Protein AF-A0AAW5A8C5-F1 (afdb_monomer_lite)

Organism: NCBI:txid219574

Structure (mmCIF, N/CA/C/O backbone):
data_AF-A0AAW5A8C5-F1
#
_entry.id   AF-A0AAW5A8C5-F1
#
loop_
_atom_site.group_PDB
_atom_site.id
_atom_site.type_symbol
_atom_site.label_atom_id
_atom_site.label_alt_id
_atom_site.label_comp_id
_atom_site.label_asym_id
_atom_site.label_entity_id
_atom_site.label_seq_id
_atom_site.pdbx_PDB_ins_code
_atom_site.Cartn_x
_atom_site.Cartn_y
_atom_site.Cartn_z
_atom_site.occupancy
_atom_site.B_iso_or_equiv
_atom_site.auth_seq_id
_atom_site.auth_comp_id
_atom_site.auth_asym_id
_atom_site.auth_atom_id
_atom_site.pdbx_PDB_model_num
ATOM 1 N N . MET A 1 1 ? 41.194 5.719 -54.902 1.00 44.97 1 MET A N 1
ATOM 2 C CA . MET A 1 1 ? 40.884 6.623 -56.027 1.00 44.97 1 MET A CA 1
ATOM 3 C C . MET A 1 1 ? 41.810 6.276 -57.174 1.00 44.97 1 MET A C 1
ATOM 5 O O . MET A 1 1 ? 42.979 6.633 -57.119 1.00 44.97 1 MET A O 1
ATOM 9 N N . SER A 1 2 ? 41.327 5.513 -58.151 1.00 50.75 2 SER A N 1
ATOM 10 C CA . SER A 1 2 ? 42.072 5.300 -59.393 1.00 50.75 2 SER A CA 1
ATOM 11 C C . SER A 1 2 ? 41.939 6.571 -60.223 1.00 50.75 2 SER A C 1
ATOM 13 O O . SER A 1 2 ? 40.836 6.932 -60.629 1.00 50.75 2 SER A O 1
ATOM 15 N N . ASP A 1 3 ? 43.037 7.302 -60.372 1.00 59.56 3 ASP A N 1
ATOM 16 C CA . ASP A 1 3 ? 43.083 8.546 -61.131 1.00 59.56 3 ASP A CA 1
ATOM 17 C C . ASP A 1 3 ? 42.990 8.236 -62.635 1.00 59.56 3 ASP A C 1
ATOM 19 O O . ASP A 1 3 ? 43.966 7.854 -63.279 1.00 59.56 3 ASP A O 1
ATOM 23 N N . ASN A 1 4 ? 41.786 8.362 -63.200 1.00 72.00 4 ASN A N 1
ATOM 24 C CA . ASN A 1 4 ? 41.525 8.091 -64.618 1.00 72.00 4 ASN A CA 1
ATOM 25 C C . ASN A 1 4 ? 42.026 9.212 -65.547 1.00 72.00 4 ASN A C 1
ATOM 27 O O . ASN A 1 4 ? 41.836 9.127 -66.763 1.00 72.00 4 ASN A O 1
ATOM 31 N N . THR A 1 5 ? 42.679 10.248 -65.010 1.00 79.44 5 THR A N 1
ATOM 32 C CA . THR A 1 5 ? 43.206 11.377 -65.791 1.00 79.44 5 THR A CA 1
ATOM 33 C C . THR A 1 5 ? 44.211 10.909 -66.842 1.00 79.44 5 THR A C 1
ATOM 35 O O . THR A 1 5 ? 44.196 11.378 -67.982 1.00 79.44 5 THR A O 1
ATOM 38 N N . GLU A 1 6 ? 45.043 9.923 -66.502 1.00 73.00 6 GLU A N 1
ATOM 39 C CA . GLU A 1 6 ? 46.031 9.374 -67.428 1.00 73.00 6 GLU A CA 1
ATOM 40 C C . GLU A 1 6 ? 45.384 8.544 -68.548 1.00 73.00 6 GLU A C 1
ATOM 42 O O . GLU A 1 6 ? 45.742 8.696 -69.718 1.00 73.00 6 GLU A O 1
ATOM 47 N N . LEU A 1 7 ? 44.360 7.746 -68.225 1.00 70.75 7 LEU A N 1
ATOM 48 C CA . LEU A 1 7 ? 43.591 6.967 -69.204 1.00 70.75 7 LEU A CA 1
ATOM 49 C C . LEU A 1 7 ? 42.811 7.867 -70.169 1.00 70.75 7 LEU A C 1
ATOM 51 O O . LEU A 1 7 ? 42.763 7.594 -71.370 1.00 70.75 7 LEU A O 1
ATOM 55 N N . LYS A 1 8 ? 42.249 8.969 -69.665 1.00 78.00 8 LYS A N 1
ATOM 56 C CA . LYS A 1 8 ? 41.554 9.973 -70.474 1.00 78.00 8 LYS A CA 1
ATOM 57 C C . LYS A 1 8 ? 42.504 10.666 -71.450 1.00 78.00 8 LYS A C 1
ATOM 59 O O . LYS A 1 8 ? 42.219 10.712 -72.644 1.00 78.00 8 LYS A O 1
ATOM 64 N N . ARG A 1 9 ? 43.679 11.091 -70.971 1.00 78.81 9 ARG A N 1
ATOM 65 C CA . ARG A 1 9 ? 44.733 11.687 -71.808 1.00 78.81 9 ARG A CA 1
ATOM 66 C C . ARG A 1 9 ? 45.205 10.731 -72.907 1.00 78.81 9 ARG A C 1
ATOM 68 O O . ARG A 1 9 ? 45.440 11.148 -74.038 1.00 78.81 9 ARG A O 1
ATOM 75 N N . LEU A 1 10 ? 45.361 9.445 -72.589 1.00 71.94 10 LEU A N 1
ATOM 76 C CA . LEU A 1 10 ? 45.753 8.427 -73.567 1.00 71.94 10 LEU A CA 1
ATOM 77 C C . LEU A 1 10 ? 44.656 8.202 -74.617 1.00 71.94 10 LEU A C 1
ATOM 79 O O . LEU A 1 10 ? 44.961 8.191 -75.808 1.00 71.94 10 LEU A O 1
ATOM 83 N N . ALA A 1 11 ? 43.388 8.100 -74.209 1.00 69.19 11 ALA A N 1
ATOM 84 C CA . ALA A 1 11 ? 42.261 7.974 -75.135 1.00 69.19 11 ALA A CA 1
ATOM 85 C C . ALA A 1 11 ? 42.138 9.185 -76.084 1.00 69.19 11 ALA A C 1
ATOM 87 O O . ALA A 1 11 ? 41.903 9.012 -77.281 1.00 69.19 11 ALA A O 1
ATOM 88 N N . GLU A 1 12 ? 42.362 10.398 -75.572 1.00 71.94 12 GLU A N 1
ATOM 89 C CA . GLU A 1 12 ? 42.389 11.640 -76.358 1.00 71.94 12 GLU A CA 1
ATOM 90 C C . GLU A 1 12 ? 43.570 11.685 -77.343 1.00 71.94 12 GLU A C 1
ATOM 92 O O . GLU A 1 12 ? 43.406 12.089 -78.492 1.00 71.94 12 GLU A O 1
ATOM 97 N N . ASN A 1 13 ? 44.749 11.193 -76.956 1.00 70.81 13 ASN A N 1
ATOM 98 C CA . ASN A 1 13 ? 45.898 11.094 -77.861 1.00 70.81 13 ASN A CA 1
ATOM 99 C C . ASN A 1 13 ? 45.703 10.036 -78.962 1.00 70.81 13 ASN A C 1
ATOM 101 O O . ASN A 1 13 ? 46.136 10.241 -80.097 1.00 70.81 13 ASN A O 1
ATOM 105 N N . HIS A 1 14 ? 45.017 8.929 -78.669 1.00 65.62 14 HIS A N 1
ATOM 106 C CA . HIS A 1 14 ? 44.701 7.900 -79.665 1.00 65.62 14 HIS A CA 1
ATOM 107 C C . HIS A 1 14 ? 43.702 8.373 -80.739 1.00 65.62 14 HIS A C 1
ATOM 109 O O . HIS A 1 14 ? 43.714 7.836 -81.843 1.00 65.62 14 HIS A O 1
ATOM 115 N N . LEU A 1 15 ? 42.891 9.408 -80.476 1.00 62.62 15 LEU A N 1
ATOM 116 C CA . LEU A 1 15 ? 42.084 10.086 -81.507 1.00 62.62 15 LEU A CA 1
ATOM 117 C C . LEU A 1 15 ? 42.939 10.827 -82.548 1.00 62.62 15 LEU A C 1
ATOM 119 O O . LEU A 1 15 ? 42.494 11.006 -83.680 1.00 62.62 15 LEU A O 1
ATOM 123 N N . SER A 1 16 ? 44.145 11.261 -82.169 1.00 63.03 16 SER A N 1
ATOM 124 C CA . SER A 1 16 ? 45.043 12.076 -82.999 1.00 63.03 16 SER A CA 1
ATOM 125 C C . SER A 1 16 ? 45.916 11.237 -83.946 1.00 63.03 16 SER A C 1
ATOM 127 O O . SER A 1 16 ? 46.230 11.662 -85.056 1.00 63.03 16 SER A O 1
ATOM 129 N N . PHE A 1 17 ? 46.270 10.009 -83.552 1.00 57.91 17 PHE A N 1
ATOM 130 C CA . PHE A 1 17 ? 47.130 9.115 -84.333 1.00 57.91 17 PHE A CA 1
ATOM 131 C C . PHE A 1 17 ? 46.327 7.950 -84.929 1.00 57.91 17 PHE A C 1
ATOM 133 O O . PHE A 1 17 ? 46.139 6.914 -84.297 1.00 57.91 17 PHE A O 1
ATOM 140 N N . GLY A 1 18 ? 45.861 8.116 -86.171 1.00 56.62 18 GLY A N 1
ATOM 141 C CA . GLY A 1 18 ? 45.090 7.119 -86.926 1.00 56.62 18 GLY A CA 1
ATOM 142 C C . GLY A 1 18 ? 45.880 5.863 -87.322 1.00 56.62 18 GLY A C 1
ATOM 143 O O . GLY A 1 18 ? 46.146 5.655 -88.503 1.00 56.62 18 GLY A O 1
ATOM 144 N N . GLN A 1 19 ? 46.237 5.008 -86.361 1.00 53.56 19 GLN A N 1
ATOM 145 C CA . GLN A 1 19 ? 46.834 3.694 -86.622 1.00 53.56 19 GLN A CA 1
ATOM 146 C C . GLN A 1 19 ? 45.834 2.548 -86.431 1.00 53.56 19 GLN A C 1
ATOM 148 O O . GLN A 1 19 ? 45.158 2.425 -85.412 1.00 53.56 19 GLN A O 1
ATOM 153 N N . ALA A 1 20 ? 45.774 1.695 -87.455 1.00 49.09 20 ALA A N 1
ATOM 154 C CA . ALA A 1 20 ? 44.922 0.525 -87.567 1.00 49.09 20 ALA A CA 1
ATOM 155 C C . ALA A 1 20 ? 45.360 -0.609 -86.622 1.00 49.09 20 ALA A C 1
ATOM 157 O O . ALA A 1 20 ? 46.238 -1.402 -86.940 1.00 49.09 20 ALA A O 1
ATOM 158 N N . TYR A 1 21 ? 44.676 -0.717 -85.491 1.00 53.69 21 TYR A N 1
ATOM 159 C CA . TYR A 1 21 ? 44.374 -1.987 -84.833 1.00 53.69 21 TYR A CA 1
ATOM 160 C C . TYR A 1 21 ? 42.848 -2.038 -84.654 1.00 53.69 21 TYR A C 1
ATOM 162 O O . TYR A 1 21 ? 42.196 -0.994 -84.701 1.00 53.69 21 TYR A O 1
ATOM 170 N N . THR A 1 22 ? 42.250 -3.219 -84.467 1.00 58.81 22 THR A N 1
ATOM 171 C CA . THR A 1 22 ? 40.825 -3.401 -84.104 1.00 58.81 22 THR A CA 1
ATOM 172 C C . THR A 1 22 ? 40.562 -2.889 -82.683 1.00 58.81 22 THR A C 1
ATOM 174 O O . THR A 1 22 ? 40.204 -3.634 -81.775 1.00 58.81 22 THR A O 1
ATOM 177 N N . VAL A 1 23 ? 40.835 -1.608 -82.475 1.00 61.00 23 VAL A N 1
ATOM 178 C CA . VAL A 1 23 ? 40.765 -0.880 -81.219 1.00 61.00 23 VAL A CA 1
ATOM 179 C C . VAL A 1 23 ? 39.391 -0.242 -81.179 1.00 61.00 23 VAL A C 1
ATOM 181 O O . VAL A 1 23 ? 38.922 0.313 -82.177 1.00 61.00 23 VAL A O 1
ATOM 184 N N . ALA A 1 24 ? 38.713 -0.382 -80.040 1.00 68.94 24 ALA A N 1
ATOM 185 C CA . ALA A 1 24 ? 37.417 0.235 -79.809 1.00 68.94 24 ALA A CA 1
ATOM 186 C C . ALA A 1 24 ? 37.451 1.700 -80.270 1.00 68.94 24 ALA A C 1
ATOM 188 O O . ALA A 1 24 ? 38.390 2.430 -79.946 1.00 68.94 24 ALA A O 1
ATOM 189 N N . LYS A 1 25 ? 36.440 2.117 -81.050 1.00 81.50 25 LYS A N 1
ATOM 190 C CA . LYS A 1 25 ? 36.329 3.504 -81.524 1.00 81.50 25 LYS A CA 1
ATOM 191 C C . LYS A 1 25 ? 36.530 4.432 -80.322 1.00 81.50 25 LYS A C 1
ATOM 193 O O . LYS A 1 25 ? 35.884 4.194 -79.301 1.00 81.50 25 LYS A O 1
ATOM 198 N N . PRO A 1 26 ? 37.355 5.484 -80.408 1.00 80.69 26 PRO A N 1
ATOM 199 C CA . PRO A 1 26 ? 37.655 6.296 -79.232 1.00 80.69 26 PRO A CA 1
ATOM 200 C C . PRO A 1 26 ? 36.423 6.913 -78.554 1.00 80.69 26 PRO A C 1
ATOM 202 O O . PRO A 1 26 ? 36.418 7.111 -77.345 1.00 80.69 26 PRO A O 1
ATOM 205 N N . SER A 1 27 ? 35.332 7.124 -79.298 1.00 83.12 27 SER A N 1
ATOM 206 C CA . SER A 1 27 ? 34.031 7.517 -78.744 1.00 83.12 27 SER A CA 1
ATOM 207 C C . SER A 1 27 ? 33.466 6.511 -77.729 1.00 83.12 27 SER A C 1
ATOM 209 O O . SER A 1 27 ? 32.843 6.912 -76.753 1.00 83.12 27 SER A O 1
ATOM 211 N N . VAL A 1 28 ? 33.688 5.209 -77.940 1.00 86.31 28 VAL A N 1
ATOM 212 C CA . VAL A 1 28 ? 33.281 4.131 -77.023 1.00 86.31 28 VAL A CA 1
ATOM 213 C C . VAL A 1 28 ? 34.153 4.143 -75.770 1.00 86.31 28 VAL A C 1
ATOM 215 O O . VAL A 1 28 ? 33.632 4.019 -74.668 1.00 86.31 28 VAL A O 1
ATOM 218 N N . LEU A 1 29 ? 35.465 4.353 -75.919 1.00 84.25 29 LEU A N 1
ATOM 219 C CA . LEU A 1 29 ? 36.381 4.456 -74.779 1.00 84.25 29 LEU A CA 1
ATOM 220 C C . LEU A 1 29 ? 36.043 5.661 -73.892 1.00 84.25 29 LEU A C 1
ATOM 222 O O . LEU A 1 29 ? 35.972 5.519 -72.676 1.00 84.25 29 LEU A O 1
ATOM 226 N N . LEU A 1 30 ? 35.762 6.823 -74.489 1.00 86.31 30 LEU A N 1
ATOM 227 C CA . LEU A 1 30 ? 35.344 8.016 -73.747 1.00 86.31 30 LEU A CA 1
ATOM 228 C C . LEU A 1 30 ? 33.999 7.819 -73.030 1.00 86.31 30 LEU A C 1
ATOM 230 O O . LEU A 1 30 ? 33.854 8.262 -71.892 1.00 86.31 30 LEU A O 1
ATOM 234 N N . ALA A 1 31 ? 33.041 7.128 -73.656 1.00 89.69 31 ALA A N 1
ATOM 235 C CA . ALA A 1 31 ? 31.764 6.797 -73.024 1.00 89.69 31 ALA A CA 1
ATOM 236 C C . ALA A 1 31 ? 31.947 5.871 -71.809 1.00 89.69 31 ALA A C 1
ATOM 238 O O . ALA A 1 31 ? 31.383 6.140 -70.753 1.00 89.69 31 ALA A O 1
ATOM 239 N N . LEU A 1 32 ? 32.793 4.841 -71.927 1.00 90.62 32 LEU A N 1
ATOM 240 C CA . LEU A 1 32 ? 33.110 3.933 -70.820 1.00 90.62 32 LEU A CA 1
ATOM 241 C C . LEU A 1 32 ? 33.869 4.634 -69.685 1.00 90.62 32 LEU A C 1
ATOM 243 O O . LEU A 1 32 ? 33.629 4.346 -68.517 1.00 90.62 32 LEU A O 1
ATOM 247 N N . ILE A 1 33 ? 34.768 5.572 -70.001 1.00 90.25 33 ILE A N 1
ATOM 248 C CA . ILE A 1 33 ? 35.440 6.394 -68.982 1.00 90.25 33 ILE A CA 1
ATOM 249 C C . ILE A 1 33 ? 34.409 7.246 -68.231 1.00 90.25 33 ILE A C 1
ATOM 251 O O . ILE A 1 33 ? 34.416 7.256 -67.002 1.00 90.25 33 ILE A O 1
ATOM 255 N N . ALA A 1 34 ? 33.495 7.907 -68.946 1.00 92.38 34 ALA A N 1
ATOM 256 C CA . ALA A 1 34 ? 32.439 8.710 -68.331 1.00 92.38 34 ALA A CA 1
ATOM 257 C C . ALA A 1 34 ? 31.483 7.862 -67.471 1.00 92.38 34 ALA A C 1
ATOM 259 O O . ALA A 1 34 ? 31.090 8.280 -66.382 1.00 92.38 34 ALA A O 1
ATOM 260 N N . GLU A 1 35 ? 31.141 6.656 -67.926 1.00 95.50 35 GLU A N 1
ATOM 261 C CA . GLU A 1 35 ? 30.336 5.704 -67.159 1.00 95.50 35 GLU A CA 1
ATOM 262 C C . GLU A 1 35 ? 31.066 5.240 -65.892 1.00 95.50 35 GLU A C 1
ATOM 264 O O . GLU A 1 35 ? 30.486 5.278 -64.810 1.00 95.50 35 GLU A O 1
ATOM 269 N N . ASN A 1 36 ? 32.355 4.903 -65.981 1.00 93.44 36 ASN A N 1
ATOM 270 C CA . ASN A 1 36 ? 33.169 4.545 -64.816 1.00 93.44 36 ASN A CA 1
ATOM 271 C C . ASN A 1 36 ? 33.280 5.695 -63.804 1.00 93.44 36 ASN A C 1
ATOM 273 O O . ASN A 1 36 ? 33.201 5.461 -62.598 1.00 93.44 36 ASN A O 1
ATOM 277 N N . GLU A 1 37 ? 33.430 6.940 -64.267 1.00 94.81 37 GLU A N 1
ATOM 278 C CA . GLU A 1 37 ? 33.402 8.121 -63.394 1.00 94.81 37 GLU A CA 1
ATOM 279 C C . GLU A 1 37 ? 32.045 8.275 -62.692 1.00 94.81 37 GLU A C 1
ATOM 281 O O . GLU A 1 37 ? 31.991 8.633 -61.512 1.00 94.81 37 GLU A O 1
ATOM 286 N N . GLN A 1 38 ? 30.943 7.996 -63.391 1.00 95.19 38 GLN A N 1
ATOM 287 C CA . GLN A 1 38 ? 29.606 8.053 -62.810 1.00 95.19 38 GLN A CA 1
ATOM 288 C C . GLN A 1 38 ? 29.377 6.927 -61.794 1.00 95.19 38 GLN A C 1
ATOM 290 O O . GLN A 1 38 ? 28.881 7.192 -60.700 1.00 95.19 38 GLN A O 1
ATOM 295 N N . LEU A 1 39 ? 29.793 5.698 -62.111 1.00 95.00 39 LEU A N 1
ATOM 296 C CA . LEU A 1 39 ? 29.724 4.553 -61.202 1.00 95.00 39 LEU A CA 1
ATOM 297 C C . LEU A 1 39 ? 30.544 4.794 -59.930 1.00 95.00 39 LEU A C 1
ATOM 299 O O . LEU A 1 39 ? 30.062 4.500 -58.837 1.00 95.00 39 LEU A O 1
ATOM 303 N N . ALA A 1 40 ? 31.733 5.394 -60.047 1.00 94.94 40 ALA A N 1
ATOM 304 C CA . ALA A 1 40 ? 32.547 5.771 -58.893 1.00 94.94 40 ALA A CA 1
ATOM 305 C C . ALA A 1 40 ? 31.818 6.776 -57.982 1.00 94.94 40 ALA A C 1
ATOM 307 O O . ALA A 1 40 ? 31.748 6.577 -56.772 1.00 94.94 40 ALA A O 1
ATOM 308 N N . LYS A 1 41 ? 31.183 7.807 -58.557 1.00 94.81 41 LYS A N 1
ATOM 309 C CA . LYS A 1 41 ? 30.377 8.773 -57.785 1.00 94.81 41 LYS A CA 1
ATOM 310 C C . LYS A 1 41 ? 29.181 8.115 -57.095 1.00 94.81 41 LYS A C 1
ATOM 312 O O . LYS A 1 41 ? 28.843 8.486 -55.969 1.00 94.81 41 LYS A O 1
ATOM 317 N N . THR A 1 42 ? 28.524 7.164 -57.758 1.00 95.44 42 THR A N 1
ATOM 318 C CA . THR A 1 42 ? 27.410 6.409 -57.172 1.00 95.44 42 THR A CA 1
ATOM 319 C C . THR A 1 42 ? 27.884 5.518 -56.024 1.00 95.44 42 THR A C 1
ATOM 321 O O . THR A 1 42 ? 27.225 5.498 -54.985 1.00 95.44 42 THR A O 1
ATOM 324 N N . ALA A 1 43 ? 29.032 4.850 -56.160 1.00 95.50 43 ALA A N 1
ATOM 325 C CA . ALA A 1 43 ? 29.637 4.066 -55.083 1.00 95.50 43 ALA A CA 1
ATOM 326 C C . ALA A 1 43 ? 29.969 4.945 -53.861 1.00 95.50 43 ALA A C 1
ATOM 328 O O . ALA A 1 43 ? 29.521 4.643 -52.757 1.00 95.50 43 ALA A O 1
ATOM 329 N N . ASP A 1 44 ? 30.603 6.104 -54.069 1.00 95.62 44 ASP A N 1
ATOM 330 C CA . ASP A 1 44 ? 30.895 7.072 -52.998 1.00 95.62 44 ASP A CA 1
ATOM 331 C C . ASP A 1 44 ? 29.623 7.606 -52.310 1.00 95.62 44 ASP A C 1
ATOM 333 O O . ASP A 1 44 ? 29.628 7.990 -51.134 1.00 95.62 44 ASP A O 1
ATOM 337 N N . CYS A 1 45 ? 28.517 7.717 -53.049 1.00 95.56 45 CYS A N 1
ATOM 338 C CA . CYS A 1 45 ? 27.220 8.093 -52.489 1.00 95.56 45 CYS A CA 1
ATOM 339 C C . CYS A 1 45 ? 26.644 6.967 -51.622 1.00 95.56 45 CYS A C 1
ATOM 341 O O . CYS A 1 45 ? 26.143 7.235 -50.528 1.00 95.56 45 CYS A O 1
ATOM 343 N N . TRP A 1 46 ? 26.756 5.722 -52.082 1.00 96.81 46 TRP A N 1
ATOM 344 C CA . TRP A 1 46 ? 26.278 4.548 -51.362 1.00 96.81 46 TRP A CA 1
ATOM 345 C C . TRP A 1 46 ? 27.063 4.300 -50.070 1.00 96.81 46 TRP A C 1
ATOM 347 O O . TRP A 1 46 ? 26.459 4.061 -49.024 1.00 96.81 46 TRP A O 1
ATOM 357 N N . ASP A 1 47 ? 28.386 4.470 -50.095 1.00 96.56 47 ASP A N 1
ATOM 358 C CA . ASP A 1 47 ? 29.232 4.355 -48.903 1.00 96.56 47 ASP A CA 1
ATOM 359 C C . ASP A 1 47 ? 28.862 5.398 -47.844 1.00 96.56 47 ASP A C 1
ATOM 361 O O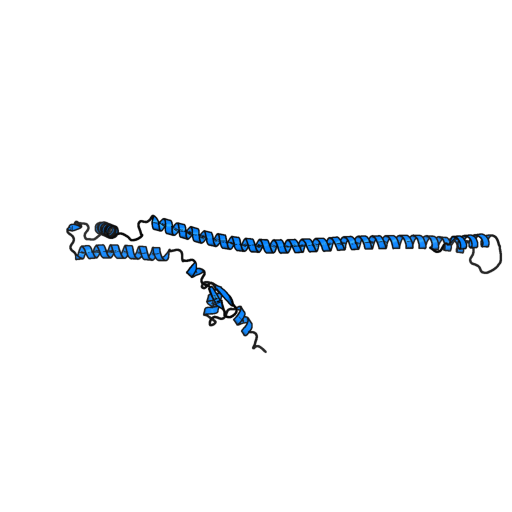 . ASP A 1 47 ? 28.693 5.072 -46.665 1.00 96.56 47 ASP A O 1
ATOM 365 N N . ARG A 1 48 ? 28.642 6.652 -48.261 1.00 96.75 48 ARG A N 1
ATOM 366 C CA . ARG A 1 48 ? 28.165 7.713 -47.360 1.00 96.75 48 ARG A CA 1
ATOM 367 C C . ARG A 1 48 ? 26.802 7.384 -46.760 1.00 96.75 48 ARG A C 1
ATOM 369 O O . ARG A 1 48 ? 26.614 7.561 -45.556 1.00 96.75 48 ARG A O 1
ATOM 376 N N . LEU A 1 49 ? 25.874 6.883 -47.572 1.00 97.06 49 LEU A N 1
ATOM 377 C CA . LEU A 1 49 ? 24.547 6.492 -47.106 1.00 97.06 49 LEU A CA 1
ATOM 378 C C . LEU A 1 49 ? 24.620 5.334 -46.101 1.00 97.06 49 LEU A C 1
ATOM 380 O O . LEU A 1 49 ? 23.935 5.363 -45.082 1.00 97.06 49 LEU A O 1
ATOM 384 N N . ASN A 1 50 ? 25.484 4.346 -46.332 1.00 97.06 50 ASN A N 1
ATOM 385 C CA . ASN A 1 50 ? 25.690 3.236 -45.401 1.00 97.06 50 ASN A CA 1
ATOM 386 C C . ASN A 1 50 ? 26.243 3.699 -44.054 1.00 97.06 50 ASN A C 1
ATOM 388 O O . ASN A 1 50 ? 25.767 3.250 -43.010 1.00 97.06 50 ASN A O 1
ATOM 392 N N . VAL A 1 51 ? 27.211 4.619 -44.062 1.00 97.19 51 VAL A N 1
ATOM 393 C CA . VAL A 1 51 ? 27.741 5.215 -42.829 1.00 97.19 51 VAL A CA 1
ATOM 394 C C . VAL A 1 51 ? 26.637 5.954 -42.070 1.00 97.19 51 VAL A C 1
ATOM 396 O O . VAL A 1 51 ? 26.496 5.760 -40.863 1.00 97.19 51 VAL A O 1
ATOM 399 N N . GLN A 1 52 ? 25.812 6.742 -42.765 1.00 97.06 52 GLN A N 1
ATOM 400 C CA . GLN A 1 52 ? 24.685 7.453 -42.151 1.00 97.06 52 GLN A CA 1
ATOM 401 C C . GLN A 1 52 ? 23.629 6.496 -41.583 1.00 97.06 52 GLN A C 1
ATOM 403 O O . GLN A 1 52 ? 23.212 6.656 -40.438 1.00 97.06 52 GLN A O 1
ATOM 408 N N . ASN A 1 53 ? 23.238 5.464 -42.334 1.00 97.56 53 ASN A N 1
ATOM 409 C CA . ASN A 1 53 ? 22.275 4.458 -41.881 1.00 97.56 53 ASN A CA 1
ATOM 410 C C . ASN A 1 53 ? 22.774 3.697 -40.651 1.00 97.56 53 ASN A C 1
ATOM 412 O O . ASN A 1 53 ? 21.997 3.414 -39.735 1.00 97.56 53 ASN A O 1
ATOM 416 N N . LYS A 1 54 ? 24.073 3.386 -40.609 1.00 97.62 54 LYS A N 1
ATOM 417 C CA . LYS A 1 54 ? 24.694 2.754 -39.446 1.00 97.62 54 LYS A CA 1
ATOM 418 C C . LYS A 1 54 ? 24.667 3.684 -38.234 1.00 97.62 54 LYS A C 1
ATOM 420 O O . LYS A 1 54 ? 24.201 3.265 -37.182 1.00 97.62 54 LYS A O 1
ATOM 425 N N . ALA A 1 55 ? 25.069 4.944 -38.399 1.00 97.50 55 ALA A N 1
ATOM 426 C CA . ALA A 1 55 ? 25.043 5.932 -37.320 1.00 97.50 55 ALA A CA 1
ATOM 427 C C . ALA A 1 55 ? 23.627 6.138 -36.750 1.00 97.50 55 ALA A C 1
ATOM 429 O O . ALA A 1 55 ? 23.447 6.163 -35.534 1.00 97.50 55 ALA A O 1
ATOM 430 N N . LEU A 1 56 ? 22.610 6.211 -37.615 1.00 97.75 56 LEU A N 1
ATOM 431 C CA . LEU A 1 56 ? 21.206 6.293 -37.199 1.00 97.75 56 LEU A CA 1
ATOM 432 C C . LEU A 1 56 ? 20.757 5.040 -36.437 1.00 97.75 56 LEU A C 1
ATOM 434 O O . LEU A 1 56 ? 20.117 5.142 -35.392 1.00 97.75 56 LEU A O 1
ATOM 438 N N . SER A 1 57 ? 21.119 3.856 -36.933 1.00 97.75 57 SER A N 1
ATOM 439 C CA . SER A 1 57 ? 20.784 2.585 -36.280 1.00 97.75 57 SER A CA 1
ATOM 440 C C . SER A 1 57 ? 21.422 2.461 -34.895 1.00 97.75 57 SER A C 1
ATOM 442 O O . SER A 1 57 ? 20.780 1.974 -33.963 1.00 97.75 57 SER A O 1
ATOM 444 N N . ASP A 1 58 ? 22.667 2.917 -34.752 1.00 97.94 58 ASP A N 1
ATOM 445 C CA . ASP A 1 58 ? 23.387 2.923 -33.480 1.00 97.94 58 ASP A CA 1
ATOM 446 C C . ASP A 1 58 ? 22.760 3.929 -32.497 1.00 97.94 58 ASP A C 1
ATOM 448 O O . ASP A 1 58 ? 22.568 3.590 -31.328 1.00 97.94 58 ASP A O 1
ATOM 452 N N . SER A 1 59 ? 22.334 5.108 -32.975 1.00 98.12 59 SER A N 1
ATOM 453 C CA . SER A 1 59 ? 21.602 6.104 -32.173 1.00 98.12 59 SER A CA 1
ATOM 454 C C . SER A 1 59 ? 20.292 5.541 -31.619 1.00 98.12 59 SER A C 1
ATOM 456 O O . SER A 1 59 ? 20.064 5.569 -30.411 1.00 98.12 59 SER A O 1
ATOM 458 N N . PHE A 1 60 ? 19.455 4.942 -32.473 1.00 98.19 60 PHE A N 1
ATOM 459 C CA . PHE A 1 60 ? 18.194 4.340 -32.027 1.00 98.19 60 PHE A CA 1
ATOM 460 C C . PHE A 1 60 ? 18.405 3.170 -31.069 1.00 98.19 60 PHE A C 1
ATOM 462 O O . PHE A 1 60 ? 17.601 2.945 -30.162 1.00 98.19 60 PHE A O 1
ATOM 469 N N . ARG A 1 61 ? 19.485 2.403 -31.253 1.00 98.19 61 ARG A N 1
ATOM 470 C CA . ARG A 1 61 ? 19.835 1.323 -30.331 1.00 98.19 61 ARG A CA 1
ATOM 471 C C . ARG A 1 61 ? 20.191 1.878 -28.953 1.00 98.19 61 ARG A C 1
ATOM 473 O O . ARG A 1 61 ? 19.685 1.352 -27.965 1.00 98.19 61 ARG A O 1
ATOM 480 N N . ALA A 1 62 ? 20.997 2.938 -28.901 1.00 98.06 62 ALA A N 1
ATOM 481 C CA . ALA A 1 62 ? 21.364 3.604 -27.657 1.00 98.06 62 ALA A CA 1
ATOM 482 C C . ALA A 1 62 ? 20.133 4.173 -26.930 1.00 98.06 62 ALA A C 1
ATOM 484 O O . ALA A 1 62 ? 19.949 3.898 -25.746 1.00 98.06 62 ALA A O 1
ATOM 485 N N . GLU A 1 63 ? 19.244 4.869 -27.644 1.00 98.44 63 GLU A N 1
ATOM 486 C CA . GLU A 1 63 ? 17.995 5.400 -27.076 1.00 98.44 63 GLU A CA 1
ATOM 487 C C . GLU A 1 63 ? 17.088 4.291 -26.534 1.00 98.44 63 GLU A C 1
ATOM 489 O O . GLU A 1 63 ? 16.577 4.376 -25.417 1.00 98.44 63 GLU A O 1
ATOM 494 N N . ARG A 1 64 ? 16.912 3.203 -27.291 1.00 98.44 64 ARG A N 1
ATOM 495 C CA . ARG A 1 64 ? 16.127 2.048 -26.840 1.00 98.44 64 ARG A CA 1
ATOM 496 C C . ARG A 1 64 ? 16.706 1.446 -25.561 1.00 98.44 64 ARG A C 1
ATOM 498 O O . ARG A 1 64 ? 15.948 1.061 -24.672 1.00 98.44 64 ARG A O 1
ATOM 505 N N . ASP A 1 65 ? 18.024 1.307 -25.489 1.00 98.44 65 ASP A N 1
ATOM 506 C CA . ASP A 1 65 ? 18.687 0.702 -24.337 1.00 98.44 65 ASP A CA 1
ATOM 507 C C . ASP A 1 65 ? 18.605 1.620 -23.106 1.00 98.44 65 ASP A C 1
ATOM 509 O O . ASP A 1 65 ? 18.323 1.131 -22.010 1.00 98.44 65 ASP A O 1
ATOM 513 N N . GLN A 1 66 ? 18.702 2.941 -23.294 1.00 98.44 66 GLN A N 1
ATOM 514 C CA . GLN A 1 66 ? 18.424 3.929 -22.250 1.00 98.44 66 GLN A CA 1
ATOM 515 C C . GLN A 1 66 ? 16.979 3.827 -21.742 1.00 98.44 66 GLN A C 1
ATOM 517 O O . GLN A 1 66 ? 16.759 3.664 -20.543 1.00 98.44 66 GLN A O 1
ATOM 522 N N . LEU A 1 67 ? 15.988 3.842 -22.638 1.00 98.44 67 LEU A N 1
ATOM 523 C CA . LEU A 1 67 ? 14.575 3.743 -22.258 1.00 98.44 67 LEU A CA 1
ATOM 524 C C . LEU A 1 67 ? 14.266 2.431 -21.531 1.00 98.44 67 LEU A C 1
ATOM 526 O O . LEU A 1 67 ? 13.479 2.403 -20.588 1.00 98.44 67 LEU A O 1
ATOM 530 N N . ARG A 1 68 ? 14.900 1.323 -21.931 1.00 98.31 68 ARG A N 1
ATOM 531 C CA . ARG A 1 68 ? 14.773 0.045 -21.217 1.00 98.31 68 ARG A CA 1
ATOM 532 C C . ARG A 1 68 ? 15.331 0.125 -19.800 1.00 98.31 68 ARG A C 1
ATOM 534 O O . ARG A 1 68 ? 14.706 -0.423 -18.893 1.00 98.31 68 ARG A O 1
ATOM 541 N N . ALA A 1 69 ? 16.466 0.794 -19.609 1.00 98.12 69 ALA A N 1
ATOM 542 C CA . ALA A 1 69 ? 17.039 1.012 -18.286 1.00 98.12 69 ALA A CA 1
ATOM 543 C C . ALA A 1 69 ? 16.130 1.896 -17.416 1.00 98.12 69 ALA A C 1
ATOM 545 O O . ALA A 1 69 ? 15.873 1.555 -16.262 1.00 98.12 69 ALA A O 1
ATOM 546 N N . GLU A 1 70 ? 15.571 2.971 -17.977 1.00 98.19 70 GLU A N 1
ATOM 547 C CA . GLU A 1 70 ? 14.615 3.843 -17.282 1.00 98.19 70 GLU A CA 1
ATOM 548 C C . GLU A 1 70 ? 13.339 3.088 -16.883 1.00 98.19 70 GLU A C 1
ATOM 550 O O . GLU A 1 70 ? 12.913 3.159 -15.732 1.00 98.19 70 GLU A O 1
ATOM 555 N N . VAL A 1 71 ? 12.761 2.291 -17.788 1.00 98.06 71 VAL A N 1
ATOM 556 C CA . VAL A 1 71 ? 11.584 1.457 -17.488 1.00 98.06 71 VAL A CA 1
ATOM 557 C C . VAL A 1 71 ? 11.891 0.426 -16.403 1.00 98.06 71 VAL A C 1
ATOM 559 O O . VAL A 1 71 ? 11.051 0.194 -15.533 1.00 98.06 71 VAL A O 1
ATOM 562 N N . ALA A 1 72 ? 13.075 -0.191 -16.426 1.00 97.50 72 ALA A N 1
ATOM 563 C CA . ALA A 1 72 ? 13.492 -1.113 -15.374 1.00 97.50 72 ALA A CA 1
ATOM 564 C C . ALA A 1 72 ? 13.601 -0.401 -14.015 1.00 97.50 72 ALA A C 1
ATOM 566 O O . ALA A 1 72 ? 13.075 -0.906 -13.027 1.00 97.50 72 ALA A O 1
ATOM 567 N N . GLY A 1 73 ? 14.203 0.792 -13.979 1.00 97.56 73 GLY A N 1
ATOM 568 C CA . GLY A 1 73 ? 14.294 1.610 -12.767 1.00 97.56 73 GLY A CA 1
ATOM 569 C C . GLY A 1 73 ? 12.933 2.084 -12.247 1.00 97.56 73 GLY A C 1
ATOM 570 O O . GLY A 1 73 ? 12.686 2.073 -11.044 1.00 97.56 73 GLY A O 1
ATOM 571 N N . LEU A 1 74 ? 12.008 2.451 -13.136 1.00 97.81 74 LEU A N 1
ATOM 572 C CA . LEU A 1 74 ? 10.648 2.819 -12.740 1.00 97.81 74 LEU A CA 1
ATOM 573 C C . LEU A 1 74 ? 9.895 1.630 -12.144 1.00 97.81 74 LEU A C 1
ATOM 575 O O . LEU A 1 74 ? 9.225 1.789 -11.128 1.00 97.81 74 LEU A O 1
ATOM 579 N N . ARG A 1 75 ? 10.013 0.438 -12.740 1.00 97.25 75 ARG A N 1
ATOM 580 C CA . ARG A 1 75 ? 9.361 -0.778 -12.226 1.00 97.25 75 ARG A CA 1
ATOM 581 C C . ARG A 1 75 ? 9.813 -1.116 -10.812 1.00 97.25 75 ARG A C 1
ATOM 583 O O . ARG A 1 75 ? 8.963 -1.316 -9.952 1.00 97.25 75 ARG A O 1
ATOM 590 N N . THR A 1 76 ? 11.118 -1.097 -10.550 1.00 96.44 76 THR A N 1
ATOM 591 C CA . THR A 1 76 ? 11.635 -1.351 -9.197 1.00 96.44 76 THR A CA 1
ATOM 592 C C . THR A 1 76 ? 11.181 -0.277 -8.206 1.00 96.44 76 THR A C 1
ATOM 594 O O . THR A 1 76 ? 10.840 -0.592 -7.066 1.00 96.44 76 THR A O 1
ATOM 597 N N . GLY A 1 77 ? 11.101 0.985 -8.643 1.00 96.12 77 GLY A N 1
ATOM 598 C CA . GLY A 1 77 ? 10.521 2.072 -7.853 1.00 96.12 77 GLY A CA 1
ATOM 599 C C . GLY A 1 77 ? 9.047 1.838 -7.499 1.00 96.12 77 GLY A C 1
ATOM 600 O O . GLY A 1 77 ? 8.656 2.027 -6.347 1.00 96.12 77 GLY A O 1
ATOM 601 N N . TYR A 1 78 ? 8.235 1.379 -8.456 1.00 95.88 78 TYR A N 1
ATOM 602 C CA . TYR A 1 78 ? 6.827 1.043 -8.223 1.00 95.88 78 TYR A CA 1
ATOM 603 C C . TYR A 1 78 ? 6.660 -0.142 -7.268 1.00 95.88 78 TYR A C 1
ATOM 605 O O . TYR A 1 78 ? 5.855 -0.057 -6.345 1.00 95.88 78 TYR A O 1
ATOM 613 N N . GLU A 1 79 ? 7.450 -1.203 -7.420 1.00 95.75 79 GLU A N 1
ATOM 614 C CA . GLU A 1 79 ? 7.425 -2.358 -6.511 1.00 95.75 79 GLU A CA 1
ATOM 615 C C . GLU A 1 79 ? 7.777 -1.958 -5.066 1.00 95.75 79 GLU A C 1
ATOM 617 O O . GLU A 1 79 ? 7.148 -2.415 -4.107 1.00 95.75 79 GLU A O 1
ATOM 622 N N . ALA A 1 80 ? 8.756 -1.063 -4.889 1.00 95.38 80 ALA A N 1
ATOM 623 C CA . ALA A 1 80 ? 9.097 -0.520 -3.576 1.00 95.38 80 ALA A CA 1
ATOM 624 C C . ALA A 1 80 ? 7.945 0.309 -2.984 1.00 95.38 80 ALA A C 1
ATOM 626 O O . ALA A 1 80 ? 7.620 0.170 -1.803 1.00 95.38 80 ALA A O 1
ATOM 627 N N . TYR A 1 81 ? 7.293 1.136 -3.804 1.00 95.25 81 TYR A N 1
ATOM 628 C CA . TYR A 1 81 ? 6.133 1.924 -3.391 1.00 95.25 81 TYR A CA 1
ATOM 629 C C . TYR A 1 81 ? 4.938 1.045 -2.993 1.00 95.25 81 TYR A C 1
ATOM 631 O O . TYR A 1 81 ? 4.283 1.306 -1.982 1.00 95.25 81 TYR A O 1
ATOM 639 N N . GLU A 1 82 ? 4.666 -0.028 -3.738 1.00 95.75 82 GLU A N 1
ATOM 640 C CA . GLU A 1 82 ? 3.602 -0.981 -3.409 1.00 95.75 82 GLU A CA 1
ATOM 641 C C . GLU A 1 82 ? 3.841 -1.678 -2.069 1.00 95.75 82 GLU A C 1
ATOM 643 O O . GLU A 1 82 ? 2.898 -1.828 -1.287 1.00 95.75 82 GLU A O 1
ATOM 648 N N . ARG A 1 83 ? 5.095 -2.030 -1.761 1.00 94.81 83 ARG A N 1
ATOM 64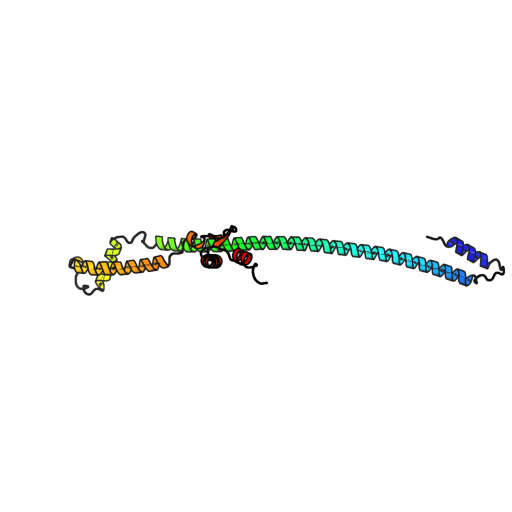9 C CA . ARG A 1 83 ? 5.466 -2.600 -0.460 1.00 94.81 83 ARG A CA 1
ATOM 650 C C . ARG A 1 83 ? 5.158 -1.641 0.687 1.00 94.81 83 ARG A C 1
ATOM 652 O O . ARG A 1 83 ? 4.453 -2.019 1.619 1.00 94.81 83 ARG A O 1
ATOM 659 N N . VAL A 1 84 ? 5.609 -0.391 0.580 1.00 97.38 84 VAL A N 1
ATOM 660 C CA . VAL A 1 84 ? 5.340 0.643 1.595 1.00 97.38 84 VAL A CA 1
ATOM 661 C C . VAL A 1 84 ? 3.835 0.870 1.757 1.00 97.38 84 VAL A C 1
ATOM 663 O O . VAL A 1 84 ? 3.331 0.975 2.871 1.00 97.38 84 VAL A O 1
ATOM 666 N N . ASN A 1 85 ? 3.079 0.884 0.659 1.00 93.94 85 ASN A N 1
ATOM 667 C CA . ASN A 1 85 ? 1.625 1.005 0.722 1.00 93.94 85 ASN A CA 1
ATOM 668 C C . ASN A 1 85 ? 0.949 -0.184 1.415 1.00 93.94 85 ASN A C 1
ATOM 670 O O . ASN A 1 85 ? -0.063 0.008 2.093 1.00 93.94 85 ASN A O 1
ATOM 674 N N . ALA A 1 86 ? 1.454 -1.405 1.235 1.00 93.81 86 ALA A N 1
ATOM 675 C CA . ALA A 1 86 ? 0.938 -2.580 1.929 1.00 93.81 86 ALA A CA 1
ATOM 676 C C . ALA A 1 86 ? 1.203 -2.493 3.441 1.00 93.81 86 ALA A C 1
ATOM 678 O O . ALA A 1 86 ? 0.290 -2.727 4.234 1.00 93.81 86 ALA A O 1
ATOM 679 N N . GLU A 1 87 ? 2.409 -2.075 3.829 1.00 94.69 87 GLU A N 1
ATOM 680 C CA . GLU A 1 87 ? 2.794 -1.856 5.228 1.00 94.69 87 GLU A CA 1
ATOM 681 C C . GLU A 1 87 ? 1.934 -0.769 5.889 1.00 94.69 87 GLU A C 1
ATOM 683 O O . GLU A 1 87 ? 1.331 -1.012 6.933 1.00 94.69 87 GLU A O 1
ATOM 688 N N . LEU A 1 88 ? 1.767 0.388 5.240 1.00 96.56 88 LEU A N 1
ATOM 689 C CA . LEU A 1 88 ? 0.921 1.475 5.746 1.00 96.56 88 LEU A CA 1
ATOM 690 C C . LEU A 1 88 ? -0.545 1.055 5.895 1.00 96.56 88 LEU A C 1
ATOM 692 O O . LEU A 1 88 ? -1.206 1.429 6.863 1.00 96.56 88 LEU A O 1
ATOM 696 N N . LYS A 1 89 ? -1.080 0.263 4.958 1.00 93.75 89 LYS A N 1
ATOM 697 C CA . LYS A 1 89 ? -2.443 -0.278 5.081 1.00 93.75 89 LYS A CA 1
ATOM 698 C C . LYS A 1 89 ? -2.571 -1.199 6.294 1.00 93.75 89 LYS A C 1
ATOM 700 O O . LYS A 1 89 ? -3.577 -1.116 6.999 1.00 93.75 89 LYS A O 1
ATOM 705 N N . ALA A 1 90 ? -1.572 -2.045 6.547 1.00 92.25 90 ALA A N 1
ATOM 706 C CA . ALA A 1 90 ? -1.550 -2.915 7.718 1.00 92.25 90 ALA A CA 1
ATOM 707 C C . ALA A 1 90 ? -1.459 -2.108 9.024 1.00 92.25 90 ALA A C 1
ATOM 709 O O . ALA A 1 90 ? -2.199 -2.384 9.968 1.00 92.25 90 ALA A O 1
ATOM 710 N N . GLU A 1 91 ? -0.623 -1.068 9.061 1.00 95.00 91 GLU A N 1
ATOM 711 C CA . GLU A 1 91 ? -0.499 -0.171 10.212 1.00 95.00 91 GLU A CA 1
ATOM 712 C C . GLU A 1 91 ? -1.810 0.572 10.497 1.00 95.00 91 GLU A C 1
ATOM 714 O O . GLU A 1 91 ? -2.284 0.575 11.633 1.00 95.00 91 GLU A O 1
ATOM 719 N N . VAL A 1 92 ? -2.452 1.140 9.470 1.00 93.69 92 VAL A N 1
ATOM 720 C CA . VAL A 1 92 ? -3.746 1.829 9.608 1.00 93.69 92 VAL A CA 1
ATOM 721 C C . VAL A 1 92 ? -4.820 0.892 10.152 1.00 93.69 92 VAL A C 1
ATOM 723 O O . VAL A 1 92 ? -5.596 1.288 11.024 1.00 93.69 92 VAL A O 1
ATOM 726 N N . GLU A 1 93 ? -4.873 -0.348 9.670 1.00 91.19 93 GLU A N 1
ATOM 727 C CA . GLU A 1 93 ? -5.800 -1.348 10.198 1.00 91.19 93 GLU A CA 1
ATOM 728 C C . GLU A 1 93 ? -5.489 -1.687 11.664 1.00 91.19 93 GLU A C 1
ATOM 730 O O . GLU A 1 93 ? -6.394 -1.797 12.494 1.00 91.19 93 GLU A O 1
ATOM 735 N N . GL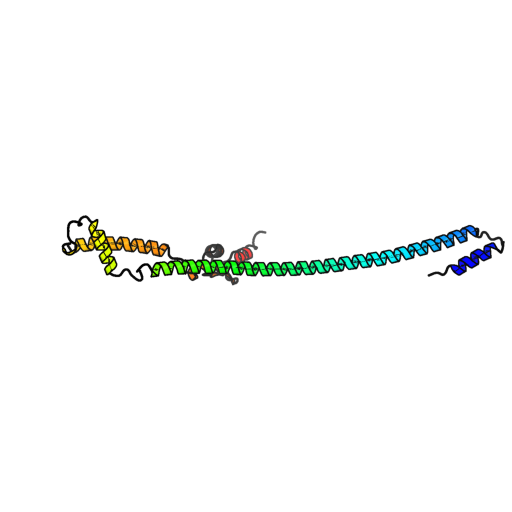Y A 1 94 ? -4.205 -1.766 12.016 1.00 89.00 94 GLY A N 1
ATOM 736 C CA . GLY A 1 94 ? -3.758 -1.883 13.398 1.00 89.00 94 GLY A CA 1
ATOM 737 C C . GLY A 1 94 ? -4.254 -0.729 14.275 1.00 89.00 94 GLY A C 1
ATOM 738 O O . GLY A 1 94 ? -4.854 -0.975 15.324 1.00 89.00 94 GLY A O 1
ATOM 739 N N . LEU A 1 95 ? -4.054 0.513 13.837 1.00 90.62 95 LEU A N 1
ATOM 740 C CA . LEU A 1 95 ? -4.455 1.717 14.565 1.00 90.62 95 LEU A CA 1
ATOM 741 C C . LEU A 1 95 ? -5.975 1.821 14.726 1.00 90.62 95 LEU A C 1
ATOM 743 O O . LEU A 1 95 ? -6.448 2.225 15.786 1.00 90.62 95 LEU A O 1
ATOM 747 N N . ARG A 1 96 ? -6.757 1.418 13.717 1.00 87.88 96 ARG A N 1
ATOM 748 C CA . ARG A 1 96 ? -8.227 1.373 13.813 1.00 87.88 96 ARG A CA 1
ATOM 749 C C . ARG A 1 96 ? -8.691 0.460 14.944 1.00 87.88 96 ARG A C 1
ATOM 751 O O . ARG A 1 96 ? -9.489 0.884 15.776 1.00 87.88 96 ARG A O 1
ATOM 758 N N . LYS A 1 97 ? -8.122 -0.744 15.039 1.00 85.94 97 LYS A N 1
ATOM 759 C CA . LYS A 1 97 ? -8.420 -1.685 16.132 1.00 85.94 97 LYS A CA 1
ATOM 760 C C . LYS A 1 97 ? -8.049 -1.113 17.503 1.00 85.94 97 LYS A C 1
ATOM 762 O O . LYS A 1 97 ? -8.778 -1.316 18.476 1.00 85.94 97 LYS A O 1
ATOM 767 N N . ASP A 1 98 ? -6.935 -0.388 17.589 1.00 86.38 98 ASP A N 1
ATOM 768 C CA . ASP A 1 98 ? -6.501 0.258 18.833 1.00 86.38 98 ASP A CA 1
ATOM 769 C C . ASP A 1 98 ? -7.439 1.410 19.234 1.00 86.38 98 ASP A C 1
ATOM 771 O O . ASP A 1 98 ? -7.774 1.547 20.414 1.00 86.38 98 ASP A O 1
ATOM 775 N N . VAL A 1 99 ? -7.939 2.187 18.267 1.00 86.75 99 VAL A N 1
ATOM 776 C CA . VAL A 1 99 ? -8.959 3.225 18.489 1.00 86.75 99 VAL A CA 1
ATOM 777 C C . VAL A 1 99 ? -10.268 2.618 18.990 1.00 86.75 99 VAL A C 1
ATOM 779 O O . VAL A 1 99 ? -10.798 3.087 20.000 1.00 86.75 99 VAL A O 1
ATOM 782 N N . ASP A 1 100 ? -10.765 1.556 18.353 1.00 84.56 100 ASP A N 1
ATOM 783 C CA . ASP A 1 100 ? -11.993 0.870 18.776 1.00 84.56 100 ASP A CA 1
ATOM 784 C C . ASP A 1 100 ? -11.866 0.326 20.203 1.00 84.56 100 ASP A C 1
ATOM 786 O O . ASP A 1 100 ? -12.763 0.473 21.041 1.00 84.56 100 ASP A O 1
ATOM 790 N N . ARG A 1 101 ? -10.698 -0.236 20.528 1.00 82.38 101 ARG A N 1
ATOM 791 C CA . ARG A 1 101 ? -10.372 -0.694 21.879 1.00 82.38 101 ARG A CA 1
ATOM 792 C C . ARG A 1 101 ? -10.337 0.462 22.879 1.00 82.38 101 ARG A C 1
ATOM 794 O O . ARG A 1 101 ? -10.910 0.347 23.964 1.00 82.38 101 ARG A O 1
ATOM 801 N N . ALA A 1 102 ? -9.677 1.568 22.546 1.00 83.88 102 ALA A N 1
ATOM 802 C CA . ALA A 1 102 ? -9.614 2.744 23.409 1.00 83.88 102 ALA A CA 1
ATOM 803 C C . ALA A 1 102 ? -11.013 3.334 23.652 1.00 83.88 102 ALA A C 1
ATOM 805 O O . ALA A 1 102 ? -11.344 3.698 24.783 1.00 83.88 102 ALA A O 1
ATOM 806 N N . ALA A 1 103 ? -11.861 3.372 22.620 1.00 82.81 103 ALA A N 1
ATOM 807 C CA . ALA A 1 103 ? -13.253 3.790 22.729 1.00 82.81 103 ALA A CA 1
ATOM 808 C C . ALA A 1 103 ? -14.049 2.867 23.667 1.00 82.81 103 ALA A C 1
ATOM 810 O O . ALA A 1 103 ? -14.728 3.366 24.570 1.00 82.81 103 ALA A O 1
ATOM 811 N N . TYR A 1 104 ? -13.896 1.544 23.528 1.00 80.31 104 TYR A N 1
ATOM 812 C CA . TYR A 1 104 ? -14.504 0.554 24.422 1.00 80.31 104 TYR A CA 1
ATOM 813 C C . TYR A 1 104 ? -14.095 0.771 25.887 1.00 80.31 104 TYR A C 1
ATOM 815 O O . TYR A 1 104 ? -14.955 0.883 26.763 1.00 80.31 104 TYR A O 1
ATOM 823 N N . TRP A 1 105 ? -12.795 0.900 26.177 1.00 78.38 105 TRP A N 1
ATOM 824 C CA . TRP A 1 105 ? -12.324 1.110 27.551 1.00 78.38 105 TRP A CA 1
ATOM 825 C C . TRP A 1 105 ? -12.730 2.468 28.116 1.00 78.38 105 TRP A C 1
ATOM 827 O O . TRP A 1 105 ? -13.074 2.559 29.292 1.00 78.38 105 TRP A O 1
ATOM 837 N N . LYS A 1 106 ? -12.772 3.518 27.292 1.00 77.56 106 LYS A N 1
ATOM 838 C CA . LYS A 1 106 ? -13.279 4.834 27.696 1.00 77.56 106 LYS A CA 1
ATOM 839 C C . LYS A 1 106 ? -14.766 4.782 28.040 1.00 77.56 106 LYS A C 1
ATOM 841 O O . LYS A 1 106 ? -15.186 5.404 29.012 1.00 77.56 106 LYS A O 1
ATOM 846 N N . GLN A 1 107 ? -15.566 4.046 27.268 1.00 68.88 107 GLN A N 1
ATOM 847 C CA . GLN A 1 107 ? -16.974 3.808 27.586 1.00 68.88 107 GLN A CA 1
ATOM 848 C C . GLN A 1 107 ? -17.113 3.018 28.891 1.00 68.88 107 GLN A C 1
ATOM 850 O O . GLN A 1 107 ? -17.921 3.381 29.745 1.00 68.88 107 GLN A O 1
ATOM 855 N N . ARG A 1 108 ? -16.279 1.992 29.081 1.00 69.25 108 ARG A N 1
ATOM 856 C CA . ARG A 1 108 ? -16.257 1.183 30.301 1.00 69.25 108 ARG A CA 1
ATOM 857 C C . ARG A 1 108 ? -15.823 1.965 31.540 1.00 69.25 108 ARG A C 1
ATOM 859 O O . ARG A 1 108 ? -16.382 1.726 32.593 1.00 69.25 108 ARG A O 1
ATOM 866 N N . ALA A 1 109 ? -14.881 2.897 31.421 1.00 66.19 109 ALA A N 1
ATOM 867 C CA . ALA A 1 109 ? -14.456 3.760 32.524 1.00 66.19 109 ALA A CA 1
ATOM 868 C C . ALA A 1 109 ? -15.507 4.825 32.894 1.00 66.19 109 ALA A C 1
ATOM 870 O O . ALA A 1 109 ? -15.526 5.303 34.024 1.00 66.19 109 ALA A O 1
ATOM 871 N N . LYS A 1 110 ? -16.367 5.218 31.942 1.00 64.44 110 LYS A N 1
ATOM 872 C CA . LYS A 1 110 ? -17.466 6.175 32.163 1.00 64.44 110 LYS A CA 1
ATOM 873 C C . LYS A 1 110 ? -18.715 5.531 32.764 1.00 64.44 110 LYS A C 1
ATOM 875 O O . LYS A 1 110 ? -19.415 6.183 33.530 1.00 64.44 110 LYS A O 1
ATOM 880 N N . SER A 1 111 ? -19.015 4.284 32.399 1.00 59.91 111 SER A N 1
ATOM 881 C CA . SER A 1 111 ? -19.970 3.460 33.146 1.00 59.91 111 SER A CA 1
ATOM 882 C C . SER A 1 111 ? -19.304 3.149 34.487 1.00 59.91 111 SER A C 1
ATOM 884 O O . SER A 1 111 ? -18.148 2.755 34.486 1.00 59.91 111 SER A O 1
ATOM 886 N N . ALA A 1 112 ? -19.946 3.363 35.630 1.00 50.88 112 ALA A N 1
ATOM 887 C CA . ALA A 1 112 ? -19.346 3.192 36.961 1.00 50.88 112 ALA A CA 1
ATOM 888 C C . ALA A 1 112 ? -19.040 1.709 37.323 1.00 50.88 112 ALA A C 1
ATOM 890 O O . ALA A 1 112 ? -19.506 1.190 38.327 1.00 50.88 112 ALA A O 1
ATOM 891 N N . GLU A 1 113 ? -18.288 0.988 36.487 1.00 49.25 113 GLU A N 1
ATOM 892 C CA . GLU A 1 113 ? -18.175 -0.476 36.463 1.00 49.25 113 GLU A CA 1
ATOM 893 C C . GLU A 1 113 ? -16.714 -0.944 36.403 1.00 49.25 113 GLU A C 1
ATOM 895 O O . GLU A 1 113 ? -16.308 -1.750 35.559 1.00 49.25 113 GLU A O 1
ATOM 900 N N . GLY A 1 114 ? -15.917 -0.478 37.364 1.00 48.19 114 GLY A N 1
ATOM 901 C CA . GLY A 1 114 ? -14.849 -1.328 37.896 1.00 48.19 114 GLY A CA 1
ATOM 902 C C . GLY A 1 114 ? -15.456 -2.521 38.641 1.00 48.19 114 GLY A C 1
ATOM 903 O O . GLY A 1 114 ? -15.082 -3.658 38.392 1.00 48.19 114 GLY A O 1
ATOM 904 N N . HIS A 1 115 ? -16.484 -2.263 39.453 1.00 49.19 115 HIS A N 1
ATOM 905 C CA . HIS A 1 115 ? -17.362 -3.225 40.114 1.00 49.19 115 HIS A CA 1
ATOM 906 C C . HIS A 1 115 ? -18.668 -2.471 40.405 1.00 49.19 115 HIS A C 1
ATOM 908 O O . HIS A 1 115 ? -18.577 -1.355 40.911 1.00 49.19 115 HIS A O 1
ATOM 914 N N . LEU A 1 116 ? -19.858 -3.018 40.106 1.00 54.31 116 LEU A N 1
ATOM 915 C CA . LEU A 1 116 ? -21.071 -2.483 40.745 1.00 54.31 116 LEU A CA 1
ATOM 916 C C . LEU A 1 116 ? -20.804 -2.532 42.252 1.00 54.31 116 LEU A C 1
ATOM 918 O O . LEU A 1 116 ? -20.529 -3.613 42.783 1.00 54.31 116 LEU A O 1
ATOM 922 N N . PHE A 1 117 ? -20.814 -1.389 42.936 1.00 55.38 117 PHE A N 1
ATOM 923 C CA . PHE A 1 117 ? -20.677 -1.408 44.386 1.00 55.38 117 PHE A CA 1
ATOM 924 C C . PHE A 1 117 ? -21.892 -2.153 44.954 1.00 55.38 117 PHE A C 1
ATOM 926 O O . PHE A 1 117 ? -22.972 -2.169 44.360 1.00 55.38 117 PHE A O 1
ATOM 933 N N . SER A 1 118 ? -21.758 -2.765 46.130 1.00 59.72 118 SER A N 1
ATOM 934 C CA . SER A 1 118 ? -22.890 -3.403 46.824 1.00 59.72 118 SER A CA 1
ATOM 935 C C . SER A 1 118 ? -24.102 -2.462 46.979 1.00 59.72 118 SER A C 1
ATOM 937 O O . SER A 1 118 ? -25.241 -2.926 47.050 1.00 59.72 118 SER A O 1
ATOM 939 N N . GLY A 1 119 ? -23.868 -1.143 46.958 1.00 65.56 119 GLY A N 1
ATOM 940 C CA . GLY A 1 119 ? -24.894 -0.102 46.881 1.00 65.56 119 GLY A CA 1
ATOM 941 C C . GLY A 1 119 ? -25.725 -0.116 45.592 1.00 65.56 119 GLY A C 1
ATOM 942 O O . GLY A 1 119 ? -26.945 -0.008 45.676 1.00 65.56 119 GLY A O 1
ATOM 943 N N . ASP A 1 120 ? -25.114 -0.327 44.424 1.00 73.38 120 ASP A N 1
ATOM 944 C CA . ASP A 1 120 ? -25.824 -0.363 43.136 1.00 73.38 120 ASP A CA 1
ATOM 945 C C . ASP A 1 120 ? -26.677 -1.627 43.005 1.00 73.38 120 ASP A C 1
ATOM 947 O O . ASP A 1 120 ? -27.799 -1.589 42.504 1.00 73.38 120 ASP A O 1
ATOM 951 N N . PHE A 1 121 ? -26.176 -2.749 43.529 1.00 78.94 121 PHE A N 1
ATOM 952 C CA . PHE A 1 121 ? -26.943 -3.989 43.621 1.00 78.94 121 PHE A CA 1
ATOM 953 C C . PHE A 1 121 ? -28.189 -3.808 44.496 1.00 78.94 121 PHE A C 1
ATOM 955 O O . PHE A 1 121 ? -29.289 -4.217 44.120 1.00 78.94 121 PHE A O 1
ATOM 962 N N . ARG A 1 122 ? -28.033 -3.151 45.653 1.00 82.19 122 ARG A N 1
ATOM 963 C CA . ARG A 1 122 ? -29.152 -2.838 46.546 1.00 82.19 122 ARG A CA 1
ATOM 964 C C . ARG A 1 122 ? -30.149 -1.887 45.887 1.00 82.19 122 ARG A C 1
ATOM 966 O O . ARG A 1 122 ? -31.347 -2.126 45.991 1.00 82.19 122 ARG A O 1
ATOM 973 N N . ALA A 1 123 ? -29.674 -0.855 45.190 1.00 85.19 123 ALA A N 1
ATOM 974 C CA . ALA A 1 123 ? -30.528 0.071 44.451 1.00 85.19 123 ALA A CA 1
ATOM 975 C C . ALA A 1 123 ? -31.317 -0.646 43.343 1.00 85.19 123 ALA A C 1
ATOM 977 O O . ALA A 1 123 ? -32.526 -0.458 43.235 1.00 85.19 123 ALA A O 1
ATOM 978 N N . ALA A 1 124 ? -30.667 -1.533 42.583 1.00 86.94 124 ALA A N 1
ATOM 979 C CA . ALA A 1 124 ? -31.326 -2.348 41.567 1.00 86.94 124 ALA A CA 1
ATOM 980 C C . ALA A 1 124 ? -32.400 -3.261 42.173 1.00 86.94 124 ALA A C 1
ATOM 982 O O . ALA A 1 124 ? -33.501 -3.349 41.636 1.00 86.94 124 ALA A O 1
ATOM 983 N N . ALA A 1 125 ? -32.114 -3.900 43.311 1.00 88.12 125 ALA A N 1
ATOM 984 C CA . ALA A 1 125 ? -33.085 -4.732 44.016 1.00 88.12 125 ALA A CA 1
ATOM 985 C C . ALA A 1 125 ? -34.278 -3.909 44.541 1.00 88.12 125 ALA A C 1
ATOM 987 O O . ALA A 1 125 ? -35.425 -4.329 44.397 1.00 88.12 125 ALA A O 1
ATOM 988 N N . MET A 1 126 ? -34.035 -2.711 45.081 1.00 89.94 126 MET A N 1
ATOM 989 C CA . MET A 1 126 ? -35.094 -1.788 45.508 1.00 89.94 126 MET A CA 1
ATOM 990 C C . MET A 1 126 ? -35.943 -1.278 44.339 1.00 89.94 126 MET A C 1
ATOM 992 O O . MET A 1 126 ? -37.143 -1.080 44.501 1.00 89.94 126 MET A O 1
ATOM 996 N N . GLU A 1 127 ? -35.356 -1.085 43.159 1.00 92.06 127 GLU A N 1
ATOM 997 C CA . GLU A 1 127 ? -36.116 -0.720 41.963 1.00 92.06 127 GLU A CA 1
ATOM 998 C C . GLU A 1 127 ? -36.977 -1.891 41.478 1.00 92.06 127 GLU A C 1
ATOM 1000 O O . GLU A 1 127 ? -38.156 -1.715 41.186 1.00 92.06 127 GLU A O 1
ATOM 1005 N N . LEU A 1 128 ? -36.418 -3.106 41.468 1.00 92.00 128 LEU A N 1
ATOM 1006 C CA . LEU A 1 128 ? -37.134 -4.328 41.092 1.00 92.00 128 LEU A CA 1
ATOM 1007 C C . LEU A 1 128 ? -38.317 -4.615 42.024 1.00 92.00 128 LEU A C 1
ATOM 1009 O O . LEU A 1 128 ? -39.349 -5.117 41.582 1.00 92.00 128 LEU A O 1
ATOM 1013 N N . HIS A 1 129 ? -38.181 -4.268 43.307 1.00 93.00 129 HIS A N 1
ATOM 1014 C CA . HIS A 1 129 ? -39.243 -4.390 44.305 1.00 93.00 129 HIS A CA 1
ATOM 1015 C C . HIS A 1 129 ? -40.531 -3.669 43.899 1.00 93.00 129 HIS A C 1
ATOM 1017 O O . HIS A 1 129 ? -41.611 -4.224 44.101 1.00 93.00 129 HIS A O 1
ATOM 1023 N N . LYS A 1 130 ? -40.421 -2.496 43.258 1.00 92.38 130 LYS A N 1
ATOM 1024 C CA . LYS A 1 130 ? -41.566 -1.694 42.787 1.00 92.38 130 LYS A CA 1
ATOM 1025 C C . LYS A 1 130 ? -42.428 -2.406 41.744 1.00 92.38 130 LYS A C 1
ATOM 1027 O O . LYS A 1 130 ? -43.557 -1.999 41.529 1.00 92.38 130 LYS A O 1
ATOM 1032 N N . TYR A 1 131 ? -41.885 -3.431 41.093 1.00 90.62 131 TYR A N 1
ATOM 1033 C CA . TYR A 1 131 ? -42.573 -4.244 40.086 1.00 90.62 131 TYR A CA 1
ATOM 1034 C C . TYR A 1 131 ? -42.802 -5.679 40.567 1.00 90.62 131 TYR A C 1
ATOM 1036 O O . TYR A 1 131 ? -43.217 -6.553 39.804 1.00 90.62 131 TYR A O 1
ATOM 1044 N N . SER A 1 132 ? -42.460 -5.958 41.823 1.00 92.19 132 SER A N 1
ATOM 1045 C CA . SER A 1 132 ? -42.627 -7.274 42.408 1.00 92.19 132 SER A CA 1
ATOM 1046 C C . SER A 1 132 ? -44.045 -7.436 42.948 1.00 92.19 132 SER A C 1
ATOM 1048 O O . SER A 1 132 ? -44.724 -6.474 43.291 1.00 92.19 132 SER A O 1
ATOM 1050 N N . ARG A 1 133 ? -44.457 -8.687 43.165 1.00 92.69 133 ARG A N 1
ATOM 1051 C CA . ARG A 1 133 ? -45.700 -9.008 43.888 1.00 92.69 133 ARG A CA 1
ATOM 1052 C C . ARG A 1 133 ? -45.752 -8.482 45.334 1.00 92.69 133 ARG A C 1
ATOM 1054 O O . ARG A 1 133 ? -46.744 -8.703 46.015 1.00 92.69 133 ARG A O 1
ATOM 1061 N N . PHE A 1 134 ? -44.663 -7.892 45.826 1.00 91.69 134 PHE A N 1
ATOM 1062 C CA . PHE A 1 134 ? -44.548 -7.320 47.160 1.00 91.69 134 PHE A CA 1
ATOM 1063 C C . PHE A 1 134 ? -44.559 -5.785 47.140 1.00 91.69 134 PHE A C 1
ATOM 1065 O O . PHE A 1 134 ? -44.261 -5.190 48.167 1.00 91.69 134 PHE A O 1
ATOM 1072 N N . GLU A 1 135 ? -44.893 -5.138 46.018 1.00 92.06 135 GLU A N 1
ATOM 1073 C CA . GLU A 1 135 ? -44.859 -3.672 45.859 1.00 92.06 135 GLU A CA 1
ATOM 1074 C C . GLU A 1 135 ? -45.552 -2.900 46.997 1.00 92.06 135 GLU A C 1
ATOM 1076 O O . GLU A 1 135 ? -45.081 -1.843 47.413 1.00 92.06 135 GLU A O 1
ATOM 1081 N N . SER A 1 136 ? -46.634 -3.457 47.548 1.00 92.62 136 SER A N 1
ATOM 1082 C CA . SER A 1 136 ? -47.420 -2.861 48.628 1.00 92.62 136 SER A CA 1
ATOM 1083 C C . SER A 1 136 ? -46.746 -2.944 50.002 1.00 92.62 136 SER A C 1
ATOM 1085 O O . SER A 1 136 ? -47.220 -2.323 50.949 1.00 92.62 136 SER A O 1
ATOM 1087 N N . THR A 1 137 ? -45.675 -3.727 50.142 1.00 93.62 137 THR A N 1
ATOM 1088 C CA . THR A 1 137 ? -44.915 -3.896 51.385 1.00 93.62 137 THR A CA 1
ATOM 1089 C C . THR A 1 137 ? -43.663 -3.015 51.348 1.00 93.62 137 THR A C 1
ATOM 1091 O O . THR A 1 137 ? -42.821 -3.194 50.465 1.00 93.62 137 THR A O 1
ATOM 1094 N N . PRO A 1 138 ? -43.477 -2.078 52.294 1.00 93.00 138 PRO A N 1
ATOM 1095 C CA . PRO A 1 138 ? -42.257 -1.281 52.387 1.00 93.00 138 PRO A CA 1
ATOM 1096 C C . PRO A 1 138 ? -40.999 -2.152 52.515 1.00 93.00 138 PRO A C 1
ATOM 1098 O O . PRO A 1 138 ? -40.988 -3.150 53.230 1.00 93.00 138 PRO A O 1
ATOM 1101 N N . TRP A 1 139 ? -39.901 -1.751 51.866 1.00 90.50 139 TRP A N 1
ATOM 1102 C CA . TRP A 1 139 ? -38.642 -2.516 51.848 1.00 90.50 139 TRP A CA 1
ATOM 1103 C C . TRP A 1 139 ? -38.139 -2.993 53.233 1.00 90.50 139 TRP A C 1
ATOM 1105 O O . TRP A 1 139 ? -37.703 -4.143 53.335 1.00 90.50 139 TRP A O 1
ATOM 1115 N N . PRO A 1 140 ? -38.191 -2.182 54.315 1.00 93.81 140 PRO A N 1
ATOM 1116 C CA . PRO A 1 140 ? -37.757 -2.619 55.648 1.00 93.81 140 PRO A CA 1
ATOM 1117 C C . PRO A 1 140 ? -38.635 -3.713 56.272 1.00 93.81 140 PRO A C 1
ATOM 1119 O O . PRO A 1 140 ? -38.176 -4.411 57.169 1.00 93.81 140 PRO A O 1
ATOM 1122 N N . GLU A 1 141 ? -39.878 -3.855 55.810 1.00 95.06 141 GLU A N 1
ATOM 1123 C CA . GLU A 1 141 ? -40.882 -4.774 56.362 1.00 95.06 141 GLU A CA 1
ATOM 1124 C C . GLU A 1 141 ? -40.915 -6.123 55.633 1.00 95.06 141 GLU A C 1
ATOM 1126 O O . GLU A 1 141 ? -41.597 -7.058 56.055 1.00 95.06 141 GLU A O 1
ATOM 1131 N N . LEU A 1 142 ? -40.161 -6.250 54.542 1.00 93.25 142 LEU A N 1
ATOM 1132 C CA . LEU A 1 142 ? -40.006 -7.514 53.840 1.00 93.25 142 LEU A CA 1
ATOM 1133 C C . LEU A 1 142 ? -39.268 -8.535 54.718 1.00 93.25 142 LEU A C 1
ATOM 1135 O O . LEU A 1 142 ? -38.244 -8.255 55.340 1.00 93.25 142 LEU A O 1
ATOM 1139 N N . THR A 1 143 ? -39.752 -9.770 54.694 1.00 95.44 143 THR A N 1
ATOM 1140 C CA . THR A 1 143 ? -39.102 -10.927 55.315 1.00 95.44 143 THR A CA 1
ATOM 1141 C C . THR A 1 143 ? -37.777 -11.263 54.624 1.00 95.44 143 THR A C 1
ATOM 1143 O O . THR A 1 143 ? -37.570 -10.965 53.445 1.00 95.44 143 THR A O 1
ATOM 1146 N N . GLY A 1 144 ? -36.880 -11.964 55.325 1.00 93.19 144 GLY A N 1
ATOM 1147 C CA . GLY A 1 144 ? -35.579 -12.351 54.766 1.00 93.19 144 GLY A CA 1
ATOM 1148 C C . GLY A 1 144 ? -35.678 -13.150 53.457 1.00 93.19 144 GLY A C 1
ATOM 1149 O O . GLY A 1 144 ? -34.880 -12.942 52.546 1.00 93.19 144 GLY A O 1
ATOM 1150 N N . SER A 1 145 ? -36.695 -14.006 53.313 1.00 91.94 145 SER A N 1
ATOM 1151 C CA . SER A 1 145 ? -36.933 -14.766 52.079 1.00 91.94 145 SER A CA 1
ATOM 1152 C C . SER A 1 145 ? -37.421 -13.885 50.922 1.00 91.94 145 SER A C 1
ATOM 1154 O O . SER A 1 145 ? -37.053 -14.130 49.773 1.00 91.94 145 SER A O 1
ATOM 1156 N N . GLN A 1 146 ? -38.194 -12.831 51.201 1.00 93.44 146 GLN A N 1
ATOM 1157 C CA . GLN A 1 146 ? -38.614 -11.847 50.198 1.00 93.44 146 GLN A CA 1
ATOM 1158 C C . GLN A 1 146 ? -37.434 -10.985 49.727 1.00 93.44 146 GLN A C 1
ATOM 1160 O O . GLN A 1 146 ? -37.253 -10.821 48.519 1.00 93.44 146 GLN A O 1
ATOM 1165 N N . HIS A 1 147 ? -36.587 -10.516 50.655 1.00 91.50 147 HIS A N 1
ATOM 1166 C CA . HIS A 1 147 ? -35.333 -9.817 50.322 1.00 91.50 147 HIS A CA 1
ATOM 1167 C C . HIS A 1 147 ? -34.438 -10.676 49.434 1.00 91.50 147 HIS A C 1
ATOM 1169 O O . HIS A 1 147 ? -33.934 -10.195 48.417 1.00 91.50 147 HIS A O 1
ATOM 1175 N N . ALA A 1 148 ? -34.262 -11.947 49.805 1.00 90.56 148 ALA A N 1
ATOM 1176 C CA . ALA A 1 148 ? -33.449 -12.890 49.051 1.00 90.56 148 ALA A CA 1
ATOM 1177 C C . ALA A 1 148 ? -33.997 -13.091 47.634 1.00 90.56 148 ALA A C 1
ATOM 1179 O O . ALA A 1 148 ? -33.234 -12.995 46.679 1.00 90.56 148 ALA A O 1
ATOM 1180 N N . LEU A 1 149 ? -35.313 -13.280 47.475 1.00 92.62 149 LEU A N 1
ATOM 1181 C CA . LEU A 1 149 ? -35.928 -13.471 46.160 1.00 92.62 149 LEU A CA 1
ATOM 1182 C C . LEU A 1 149 ? -35.679 -12.278 45.224 1.00 92.62 149 LEU A C 1
ATOM 1184 O O . LEU A 1 149 ? -35.244 -12.467 44.087 1.00 92.62 149 LEU A O 1
ATOM 1188 N N . ILE A 1 150 ? -35.928 -11.054 45.700 1.00 92.56 150 ILE A N 1
ATOM 1189 C CA . ILE A 1 150 ? -35.769 -9.834 44.892 1.00 92.56 150 ILE A CA 1
ATOM 1190 C C . ILE A 1 150 ? -34.289 -9.589 44.574 1.00 92.56 150 ILE A C 1
ATOM 1192 O O . ILE A 1 150 ? -33.931 -9.276 43.438 1.00 92.56 150 ILE A O 1
ATOM 1196 N N . SER A 1 151 ? -33.415 -9.785 45.561 1.00 88.56 151 SER A N 1
ATOM 1197 C CA . SER A 1 151 ? -31.970 -9.623 45.397 1.00 88.56 151 SER A CA 1
ATOM 1198 C C . SER A 1 151 ? -31.392 -10.652 44.419 1.00 88.56 151 SER A C 1
ATOM 1200 O O . SER A 1 151 ? -30.607 -10.296 43.543 1.00 88.56 151 SER A O 1
ATOM 1202 N N . SER A 1 152 ? -31.814 -11.918 44.488 1.00 87.19 152 SER A N 1
ATOM 1203 C CA . SER A 1 152 ? -31.420 -12.952 43.522 1.00 87.19 152 SER A CA 1
ATOM 1204 C C 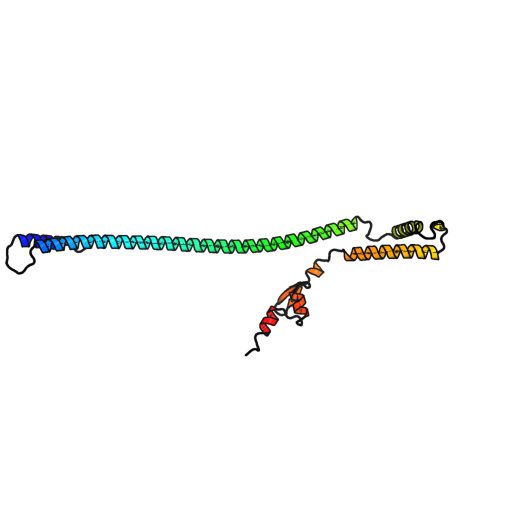. SER A 1 152 ? -31.884 -12.621 42.102 1.00 87.19 152 SER A C 1
ATOM 1206 O O . SER A 1 152 ? -31.116 -12.812 41.158 1.00 87.19 152 SER A O 1
ATOM 1208 N N . ALA A 1 153 ? -33.094 -12.078 41.936 1.00 89.50 153 ALA A N 1
ATOM 1209 C CA . ALA A 1 153 ? -33.585 -11.626 40.634 1.00 89.50 153 ALA A CA 1
ATOM 1210 C C . ALA A 1 153 ? -32.734 -10.473 40.070 1.00 89.50 153 ALA A C 1
ATOM 1212 O O . ALA A 1 153 ? -32.296 -10.540 38.919 1.00 89.50 153 ALA A O 1
ATOM 1213 N N . ALA A 1 154 ? -32.418 -9.462 40.888 1.00 88.06 154 ALA A N 1
ATOM 1214 C CA . ALA A 1 154 ? -31.518 -8.374 40.499 1.00 88.06 154 ALA A CA 1
ATOM 1215 C C . ALA A 1 154 ? -30.127 -8.902 40.099 1.00 88.06 154 ALA A C 1
ATOM 1217 O O . ALA A 1 154 ? -29.588 -8.526 39.056 1.00 88.06 154 ALA A O 1
ATOM 1218 N N . GLY A 1 155 ? -29.582 -9.847 40.870 1.00 84.62 155 GLY A N 1
ATOM 1219 C CA . GLY A 1 155 ? -28.312 -10.501 40.560 1.00 84.62 155 GLY A CA 1
ATOM 1220 C C . GLY A 1 155 ? -28.317 -11.263 39.238 1.00 84.62 155 GLY A C 1
ATOM 1221 O O . GLY A 1 155 ? -27.365 -11.145 38.470 1.00 84.62 155 GLY A O 1
ATOM 1222 N N . ALA A 1 156 ? -29.390 -11.990 38.925 1.00 85.56 156 ALA A N 1
ATOM 1223 C CA . ALA A 1 156 ? -29.510 -12.729 37.668 1.00 85.56 156 ALA A CA 1
ATOM 1224 C C . ALA A 1 156 ? -29.533 -11.805 36.435 1.00 85.56 156 ALA A C 1
ATOM 1226 O O . ALA A 1 156 ? -28.897 -12.105 35.415 1.00 85.56 156 ALA A O 1
ATOM 1227 N N . VAL A 1 157 ? -30.226 -10.664 36.534 1.00 84.00 157 VAL A N 1
ATOM 1228 C CA . VAL A 1 157 ? -30.264 -9.643 35.475 1.00 84.00 157 VAL A CA 1
ATOM 1229 C C . VAL A 1 157 ? -28.877 -9.041 35.271 1.00 84.00 157 VAL A C 1
ATOM 1231 O O . VAL A 1 157 ? -28.364 -9.055 34.151 1.00 84.00 157 VAL A O 1
ATOM 1234 N N . ILE A 1 158 ? -28.233 -8.588 36.350 1.00 80.44 158 ILE A N 1
ATOM 1235 C CA . ILE A 1 158 ? -26.890 -7.993 36.303 1.00 80.44 158 ILE A CA 1
ATOM 1236 C C . ILE A 1 158 ? -25.876 -8.987 35.721 1.00 80.44 158 ILE A C 1
ATOM 1238 O O . ILE A 1 158 ? -25.120 -8.640 34.814 1.00 80.44 158 ILE A O 1
ATOM 1242 N N . ALA A 1 159 ? -25.896 -10.244 36.173 1.00 79.44 159 ALA A N 1
ATOM 1243 C CA . ALA A 1 159 ? -25.019 -11.293 35.656 1.00 79.44 159 ALA A CA 1
ATOM 1244 C C . ALA A 1 159 ? -25.215 -11.523 34.149 1.00 79.44 159 ALA A C 1
ATOM 1246 O O . ALA A 1 159 ? -24.249 -11.717 33.411 1.00 79.44 159 ALA A O 1
ATOM 1247 N N . THR A 1 160 ? -26.458 -11.468 33.667 1.00 80.81 160 THR A N 1
ATOM 1248 C CA . THR A 1 160 ? -26.763 -11.637 32.242 1.00 80.81 160 THR A CA 1
ATOM 1249 C C . THR A 1 160 ? -26.302 -10.456 31.399 1.00 80.81 160 THR A C 1
ATOM 1251 O O . THR A 1 160 ? -25.699 -10.663 30.344 1.00 80.81 160 THR A O 1
ATOM 1254 N N . VAL A 1 161 ? -26.513 -9.230 31.876 1.00 78.81 161 VAL A N 1
ATOM 1255 C CA . VAL A 1 161 ? -26.012 -8.017 31.217 1.00 78.81 161 VAL A CA 1
ATOM 1256 C C . VAL A 1 161 ? -24.485 -8.032 31.142 1.00 78.81 161 VAL A C 1
ATOM 1258 O O . VAL A 1 161 ? -23.930 -7.743 30.081 1.00 78.81 161 VAL A O 1
ATOM 1261 N N . ASN A 1 162 ? -23.807 -8.426 32.224 1.00 75.69 162 ASN A N 1
ATOM 1262 C CA . ASN A 1 162 ? -22.348 -8.536 32.257 1.00 75.69 162 ASN A CA 1
ATOM 1263 C C . ASN A 1 162 ? -21.835 -9.573 31.255 1.00 75.69 162 ASN A C 1
ATOM 1265 O O . ASN A 1 162 ? -20.974 -9.246 30.447 1.00 75.69 162 ASN A O 1
ATOM 1269 N N . ARG A 1 163 ? -22.447 -10.761 31.183 1.00 75.12 163 ARG A N 1
ATOM 1270 C CA . ARG A 1 163 ? -22.085 -11.787 30.189 1.00 75.12 163 ARG A CA 1
ATOM 1271 C C . ARG A 1 163 ? -22.214 -11.290 28.745 1.00 75.12 163 ARG A C 1
ATOM 1273 O O . ARG A 1 163 ? -21.328 -11.514 27.927 1.00 75.12 163 ARG A O 1
ATOM 1280 N N . LEU A 1 164 ? -23.307 -10.591 28.422 1.00 74.88 164 LEU A N 1
ATOM 1281 C CA . LEU A 1 164 ? -23.517 -10.004 27.090 1.00 74.88 164 LEU A CA 1
ATOM 1282 C C . LEU A 1 164 ? -22.557 -8.843 26.794 1.00 74.88 164 LEU A C 1
ATOM 1284 O O . LEU A 1 164 ? -22.304 -8.522 25.633 1.00 74.88 164 LEU A O 1
ATOM 1288 N N . ARG A 1 165 ? -22.056 -8.154 27.821 1.00 71.62 165 ARG A N 1
ATOM 1289 C CA . ARG A 1 165 ? -21.011 -7.133 27.675 1.00 71.62 165 ARG A CA 1
ATOM 1290 C C . ARG A 1 165 ? -19.644 -7.768 27.449 1.00 71.62 165 ARG A C 1
ATOM 1292 O O . ARG A 1 165 ? -18.966 -7.351 26.518 1.00 71.62 165 ARG A O 1
ATOM 1299 N N . ASP A 1 166 ? -19.290 -8.800 28.209 1.00 73.00 166 ASP A N 1
ATOM 1300 C CA . ASP A 1 166 ? -18.037 -9.543 28.035 1.00 73.00 166 ASP A CA 1
ATOM 1301 C C . ASP A 1 166 ? -17.955 -10.182 26.643 1.00 73.00 166 ASP A C 1
ATOM 1303 O O . ASP A 1 166 ? -16.918 -10.104 25.992 1.00 73.00 166 ASP A O 1
ATOM 1307 N N . ALA A 1 167 ? -19.071 -10.701 26.121 1.00 72.19 167 ALA A N 1
ATOM 1308 C CA . ALA A 1 167 ? -19.152 -11.213 24.751 1.00 72.19 167 ALA A CA 1
ATOM 1309 C C . ALA A 1 167 ? -18.932 -10.139 23.662 1.00 72.19 167 ALA A C 1
ATOM 1311 O O . ALA A 1 167 ? -18.534 -10.470 22.549 1.00 72.19 167 ALA A O 1
ATOM 1312 N N . ARG A 1 168 ? -19.187 -8.856 23.962 1.00 70.19 168 ARG A N 1
ATOM 1313 C CA . ARG A 1 168 ? -18.957 -7.714 23.052 1.00 70.19 168 ARG A CA 1
ATOM 1314 C C . ARG A 1 168 ? -17.566 -7.096 23.200 1.00 70.19 168 ARG A C 1
ATOM 1316 O O . ARG A 1 168 ? -17.251 -6.145 22.486 1.00 70.19 168 ARG A O 1
ATOM 1323 N N . ARG A 1 169 ? -16.748 -7.584 24.136 1.00 72.44 169 ARG A N 1
ATOM 1324 C CA . ARG A 1 169 ? -15.396 -7.075 24.365 1.00 72.44 169 ARG A CA 1
ATOM 1325 C C . ARG A 1 169 ? -14.555 -7.243 23.088 1.00 72.44 169 ARG A C 1
ATOM 1327 O O . ARG A 1 169 ? -14.519 -8.344 22.536 1.00 72.44 169 ARG A O 1
ATOM 1334 N N . PRO A 1 170 ? -13.829 -6.201 22.643 1.00 67.50 170 PRO A N 1
ATOM 1335 C CA . PRO A 1 170 ? -12.836 -6.350 21.586 1.00 67.50 170 PRO A CA 1
ATOM 1336 C C . PRO A 1 170 ? -11.796 -7.396 22.005 1.00 67.50 170 PRO A C 1
ATOM 1338 O O . PRO A 1 170 ? -11.224 -7.287 23.095 1.00 67.50 170 PRO A O 1
ATOM 1341 N N . LYS A 1 171 ? -11.561 -8.412 21.166 1.00 65.06 171 LYS A N 1
ATOM 1342 C CA . LYS A 1 171 ? -10.545 -9.443 21.430 1.00 65.06 171 LYS A CA 1
ATOM 1343 C C . LYS A 1 171 ? -9.149 -8.810 21.512 1.00 65.06 171 LYS A C 1
ATOM 1345 O O . LYS A 1 171 ? -8.871 -7.801 20.855 1.00 65.06 171 LYS A O 1
ATOM 1350 N N . ASN A 1 172 ? -8.285 -9.371 22.359 1.00 58.09 172 ASN A N 1
ATOM 1351 C CA . ASN A 1 172 ? -6.903 -8.905 22.485 1.00 58.09 172 ASN A CA 1
ATOM 1352 C C . ASN A 1 172 ? -6.135 -9.185 21.183 1.00 58.09 172 ASN A C 1
ATOM 1354 O O . ASN A 1 172 ? -6.414 -10.172 20.507 1.00 58.09 172 ASN A O 1
ATOM 1358 N N . ARG A 1 173 ? -5.150 -8.330 20.865 1.00 53.97 173 ARG A N 1
ATOM 1359 C CA . ARG A 1 173 ? -4.235 -8.542 19.725 1.00 53.97 173 ARG A CA 1
ATOM 1360 C C . ARG A 1 173 ? -3.541 -9.904 19.835 1.00 53.97 173 ARG A C 1
ATOM 1362 O O . ARG A 1 173 ? -3.529 -10.658 18.878 1.00 53.97 173 ARG A O 1
ATOM 1369 N N . ASP A 1 174 ? -3.105 -10.263 21.037 1.00 55.34 174 ASP A N 1
ATOM 1370 C CA . ASP A 1 174 ? -2.342 -11.490 21.295 1.00 55.34 174 ASP A CA 1
ATOM 1371 C C . ASP A 1 174 ? -3.104 -12.787 20.954 1.00 55.34 174 ASP A C 1
ATOM 1373 O O . ASP A 1 174 ? -2.485 -13.782 20.597 1.00 55.34 174 ASP A O 1
ATOM 1377 N N . GLU A 1 175 ? -4.444 -12.788 21.009 1.00 54.09 175 GLU A N 1
ATOM 1378 C CA . GLU A 1 175 ? -5.260 -13.943 20.589 1.00 54.09 175 GLU A CA 1
ATOM 1379 C C . GLU A 1 175 ? -5.457 -14.015 19.067 1.00 54.09 175 GLU A C 1
ATOM 1381 O O . GLU A 1 175 ? -5.670 -15.099 18.528 1.00 54.09 175 GLU A O 1
ATOM 1386 N N . THR A 1 176 ? -5.423 -12.881 18.361 1.00 54.88 176 THR A N 1
ATOM 1387 C CA . THR A 1 176 ? -5.595 -12.831 16.897 1.00 54.88 176 THR A CA 1
ATOM 1388 C C . THR A 1 176 ? -4.282 -12.851 16.127 1.00 54.88 176 THR A C 1
ATOM 1390 O O . THR A 1 176 ? -4.302 -13.158 14.938 1.00 54.88 176 THR A O 1
ATOM 1393 N N . ASP A 1 177 ? -3.178 -12.537 16.804 1.00 60.03 177 ASP A N 1
ATOM 1394 C CA . ASP A 1 177 ? -1.835 -12.401 16.238 1.00 60.03 177 ASP A CA 1
ATOM 1395 C C . ASP A 1 177 ? -0.925 -13.574 16.644 1.00 60.03 177 ASP A C 1
ATOM 1397 O O . ASP A 1 177 ? 0.246 -13.605 16.273 1.00 60.03 177 ASP A O 1
ATOM 1401 N N . ALA A 1 178 ? -1.439 -14.552 17.401 1.00 73.19 178 ALA A N 1
ATOM 1402 C CA . ALA A 1 178 ? -0.716 -15.786 17.677 1.00 73.19 178 ALA A CA 1
ATOM 1403 C C . ALA A 1 178 ? -0.382 -16.483 16.348 1.00 73.19 178 ALA A C 1
ATOM 1405 O O . ALA A 1 178 ? -1.261 -16.684 15.509 1.00 73.19 178 ALA A O 1
ATOM 1406 N N . ILE A 1 179 ? 0.892 -16.817 16.145 1.00 81.94 179 ILE A N 1
ATOM 1407 C CA . ILE A 1 179 ? 1.396 -17.474 14.936 1.00 81.94 179 ILE A CA 1
ATOM 1408 C C . ILE A 1 179 ? 1.730 -18.927 15.278 1.00 81.94 179 ILE A C 1
ATOM 1410 O O . ILE A 1 179 ? 2.519 -19.187 16.187 1.00 81.94 179 ILE A O 1
ATOM 1414 N N . ILE A 1 180 ? 1.136 -19.863 14.542 1.00 83.75 180 ILE A N 1
ATOM 1415 C CA . ILE A 1 180 ? 1.511 -21.276 14.514 1.00 83.75 180 ILE A CA 1
ATOM 1416 C C . ILE A 1 180 ? 2.603 -21.437 13.462 1.00 83.75 180 ILE A C 1
ATOM 1418 O O . ILE A 1 180 ? 2.481 -20.933 12.345 1.00 83.75 180 ILE A O 1
ATOM 1422 N N . TRP A 1 181 ? 3.674 -22.131 13.824 1.00 89.44 181 TRP A N 1
ATOM 1423 C CA . TRP A 1 181 ? 4.841 -22.303 12.970 1.00 89.44 181 TRP A CA 1
ATOM 1424 C C . TRP A 1 181 ? 4.913 -23.724 12.436 1.00 89.44 181 TRP A C 1
ATOM 1426 O O . TRP A 1 181 ? 4.817 -24.687 13.196 1.00 89.44 181 TRP A O 1
ATOM 1436 N N . CYS A 1 182 ? 5.109 -23.847 11.129 1.00 88.56 182 CYS A N 1
ATOM 1437 C CA . CYS A 1 182 ? 5.469 -25.103 10.493 1.00 88.56 182 CYS A CA 1
ATOM 1438 C C . CYS A 1 182 ? 6.957 -25.399 10.718 1.00 88.56 182 CYS A C 1
ATOM 1440 O O . CYS A 1 182 ? 7.768 -24.483 10.863 1.00 88.56 182 CYS A O 1
ATOM 1442 N N . ALA A 1 183 ? 7.344 -26.675 10.669 1.00 86.31 183 ALA A N 1
ATOM 1443 C CA . ALA A 1 183 ? 8.741 -27.094 10.787 1.00 86.31 183 ALA A CA 1
ATOM 1444 C C . ALA A 1 183 ? 9.663 -26.489 9.706 1.00 86.31 183 ALA A C 1
ATOM 1446 O O . ALA A 1 183 ? 10.863 -26.354 9.938 1.00 86.31 183 ALA A O 1
ATOM 1447 N N . CYS A 1 184 ? 9.125 -26.085 8.549 1.00 87.00 184 CYS A N 1
ATOM 1448 C CA . CYS A 1 184 ? 9.889 -25.372 7.519 1.00 87.00 184 CYS A CA 1
ATOM 1449 C C . CYS A 1 184 ? 10.205 -23.908 7.866 1.00 87.00 184 CYS A C 1
ATOM 1451 O O . CYS A 1 184 ? 10.972 -23.275 7.145 1.00 87.00 184 CYS A O 1
ATOM 1453 N N . GLY A 1 185 ? 9.622 -23.368 8.940 1.00 87.06 185 GLY A N 1
ATOM 1454 C CA . GLY A 1 185 ? 9.740 -21.963 9.325 1.00 87.06 185 GLY A CA 1
ATOM 1455 C C . GLY A 1 185 ? 8.625 -21.059 8.791 1.00 87.06 185 GLY A C 1
ATOM 1456 O O . GLY A 1 185 ? 8.657 -19.863 9.068 1.00 87.06 185 GLY A O 1
ATOM 1457 N N . ASP A 1 186 ? 7.628 -21.595 8.079 1.00 86.50 186 ASP A N 1
ATOM 1458 C CA . ASP A 1 186 ? 6.456 -20.818 7.655 1.00 86.50 186 ASP A CA 1
ATOM 1459 C C . ASP A 1 186 ? 5.529 -20.544 8.849 1.00 86.50 186 ASP A C 1
ATOM 1461 O O . ASP A 1 186 ? 5.107 -21.465 9.553 1.00 86.50 186 ASP A O 1
ATOM 1465 N N . GLY A 1 187 ? 5.211 -19.268 9.076 1.00 86.31 187 GLY A N 1
ATOM 1466 C CA . GLY A 1 187 ? 4.320 -18.818 10.143 1.00 86.31 187 GLY A CA 1
ATOM 1467 C C . GLY A 1 187 ? 2.914 -18.518 9.631 1.00 86.31 187 GLY A C 1
ATOM 1468 O O . GLY A 1 187 ? 2.739 -17.766 8.672 1.00 86.31 187 GLY A O 1
ATOM 1469 N N . HIS A 1 188 ? 1.900 -19.052 10.307 1.00 83.81 188 HIS A N 1
ATOM 1470 C CA . HIS A 1 188 ? 0.489 -18.833 10.002 1.00 83.81 188 HIS A CA 1
ATOM 1471 C C . HIS A 1 188 ? -0.252 -18.300 11.229 1.00 83.81 188 HIS A C 1
ATOM 1473 O O . HIS A 1 188 ? -0.158 -18.875 12.307 1.00 83.81 188 HIS A O 1
ATOM 1479 N N . ALA A 1 189 ? -1.025 -17.221 11.088 1.00 82.38 189 ALA A N 1
ATOM 1480 C CA . ALA A 1 189 ? -1.860 -16.739 12.191 1.00 82.38 189 ALA A CA 1
ATOM 1481 C C . ALA A 1 189 ? -2.870 -17.826 12.614 1.00 82.38 189 ALA A C 1
ATOM 1483 O O . ALA A 1 189 ? -3.454 -18.473 11.744 1.00 82.38 189 ALA A O 1
ATOM 1484 N N . VAL A 1 190 ? -3.106 -18.012 13.918 1.00 81.44 190 VAL A N 1
ATOM 1485 C CA . VAL A 1 190 ? -3.970 -19.061 14.515 1.00 81.44 190 VAL A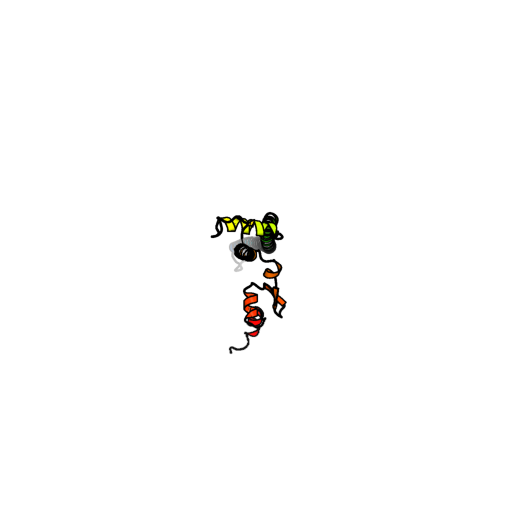 CA 1
ATOM 1486 C C . VAL A 1 190 ? -5.395 -19.056 13.942 1.00 81.44 190 VAL A C 1
ATOM 1488 O O . VAL A 1 190 ? -6.061 -20.081 13.893 1.00 81.44 190 VAL A O 1
ATOM 1491 N N . ASN A 1 191 ? -5.874 -17.908 13.468 1.00 76.38 191 ASN A N 1
ATOM 1492 C CA . ASN A 1 191 ? -7.195 -17.733 12.856 1.00 76.38 191 ASN A CA 1
ATOM 1493 C C . ASN A 1 191 ? -7.171 -17.722 11.313 1.00 76.38 191 ASN A C 1
ATOM 1495 O O . ASN A 1 191 ? -8.164 -17.352 10.685 1.00 76.38 191 ASN A O 1
ATOM 1499 N N . SER A 1 192 ? -6.046 -18.081 10.694 1.00 80.81 192 SER A N 1
ATOM 1500 C CA . SER A 1 192 ? -5.895 -18.127 9.241 1.00 80.81 192 SER A CA 1
ATOM 1501 C C . SER A 1 192 ? -6.271 -19.493 8.671 1.00 80.81 192 SER A C 1
ATOM 1503 O O . SER A 1 192 ? -6.217 -20.515 9.354 1.00 80.81 192 SER A O 1
ATOM 1505 N N . TYR A 1 193 ? -6.581 -19.528 7.373 1.00 84.19 193 TYR A N 1
ATOM 1506 C CA . TYR A 1 193 ? -6.759 -20.784 6.641 1.00 84.19 193 TYR A CA 1
ATOM 1507 C C . TYR A 1 193 ? -5.540 -21.713 6.780 1.00 84.19 193 TYR A C 1
ATOM 1509 O O . TYR A 1 193 ? -5.705 -22.921 6.901 1.00 84.19 193 TYR A O 1
ATOM 1517 N N . GLY A 1 194 ? -4.323 -21.152 6.814 1.00 84.06 194 GLY A N 1
ATOM 1518 C CA . GLY A 1 194 ? -3.091 -21.924 6.990 1.00 84.06 194 GLY A CA 1
ATOM 1519 C C . GLY A 1 194 ? -3.029 -22.651 8.333 1.00 84.06 194 GLY A C 1
ATOM 1520 O O . GLY A 1 194 ? -2.673 -23.823 8.357 1.00 84.06 194 GLY A O 1
ATOM 1521 N N . ALA A 1 195 ? -3.460 -22.005 9.422 1.00 85.44 195 ALA A N 1
ATOM 1522 C CA . ALA A 1 195 ? -3.572 -22.651 10.730 1.00 85.44 195 ALA A CA 1
ATOM 1523 C C . ALA A 1 195 ? -4.606 -23.787 10.720 1.00 85.44 195 ALA A C 1
ATOM 1525 O O . ALA A 1 195 ? -4.293 -24.892 11.145 1.00 85.44 195 ALA A O 1
ATOM 1526 N N . GLY A 1 196 ? -5.791 -23.563 10.140 1.00 85.94 196 GLY A N 1
ATOM 1527 C CA . GLY A 1 196 ? -6.807 -24.617 10.017 1.00 85.94 196 GLY A CA 1
ATOM 1528 C C . GLY A 1 196 ? -6.365 -25.798 9.141 1.00 85.94 196 GLY A C 1
ATOM 1529 O O . GLY A 1 196 ? -6.706 -26.943 9.427 1.00 85.94 196 GLY A O 1
ATOM 1530 N N . PHE A 1 197 ? -5.577 -25.541 8.093 1.00 88.44 197 PHE A N 1
ATOM 1531 C CA . PHE A 1 197 ? -4.969 -26.592 7.276 1.00 88.44 197 PHE A CA 1
ATOM 1532 C C . PHE A 1 197 ? -3.921 -27.386 8.063 1.00 88.44 197 PHE A C 1
ATOM 1534 O O . PHE A 1 197 ? -3.895 -28.609 7.971 1.00 88.44 197 PHE A O 1
ATOM 1541 N N . MET A 1 198 ? -3.072 -26.705 8.837 1.00 90.31 198 MET A N 1
ATOM 1542 C CA . MET A 1 198 ? -2.064 -27.348 9.683 1.00 90.31 198 MET A CA 1
ATOM 1543 C C . MET A 1 198 ? -2.703 -28.186 10.792 1.00 90.31 198 MET A C 1
ATOM 1545 O O . MET A 1 198 ? -2.256 -29.303 11.022 1.00 90.31 198 MET A O 1
ATOM 1549 N N . ASP A 1 199 ? -3.772 -27.702 11.427 1.00 89.44 199 ASP A N 1
ATOM 1550 C CA . ASP A 1 199 ? -4.527 -28.464 12.431 1.00 89.44 199 ASP A CA 1
ATOM 1551 C C . ASP A 1 199 ? -5.097 -29.768 11.848 1.00 89.44 199 ASP A C 1
ATOM 1553 O O . ASP A 1 199 ? -5.145 -30.790 12.530 1.00 89.44 199 ASP A O 1
ATOM 1557 N N . ALA A 1 200 ? -5.498 -29.750 10.573 1.00 88.81 200 ALA A N 1
ATOM 1558 C CA . ALA A 1 200 ? -5.989 -30.928 9.863 1.00 88.81 200 ALA A CA 1
ATOM 1559 C C . ALA A 1 200 ? -4.873 -31.867 9.362 1.00 88.81 200 ALA A C 1
ATOM 1561 O O . ALA A 1 200 ? -5.147 -33.040 9.123 1.00 88.81 200 ALA A O 1
ATOM 1562 N N . ASN A 1 201 ? -3.639 -31.372 9.212 1.00 85.94 201 ASN A N 1
ATOM 1563 C CA . ASN A 1 201 ? -2.492 -32.101 8.652 1.00 85.94 201 ASN A CA 1
ATOM 1564 C C . ASN A 1 201 ? -1.328 -32.211 9.650 1.00 85.94 201 ASN A C 1
ATOM 1566 O O . ASN A 1 201 ? -0.167 -32.035 9.285 1.00 85.94 201 ASN A O 1
ATOM 1570 N N . GLU A 1 202 ? -1.639 -32.458 10.925 1.00 88.31 202 GLU A N 1
ATOM 1571 C CA . GLU A 1 202 ? -0.658 -32.754 11.986 1.00 88.31 202 GLU A CA 1
ATOM 1572 C C . GLU A 1 202 ? 0.474 -31.710 12.126 1.00 88.31 202 GLU A C 1
ATOM 1574 O O . GLU A 1 202 ? 1.609 -32.025 12.483 1.00 88.31 202 GLU A O 1
ATOM 1579 N N . GLY A 1 203 ? 0.172 -30.437 11.860 1.00 85.44 203 GLY A N 1
ATOM 1580 C CA . GLY A 1 203 ? 1.124 -29.329 11.960 1.00 85.44 203 GLY A CA 1
ATOM 1581 C C . GLY A 1 203 ? 1.960 -29.075 10.701 1.00 85.44 203 GLY A C 1
ATOM 1582 O O . GLY A 1 203 ? 2.894 -28.274 10.751 1.00 85.44 203 GLY A O 1
ATOM 1583 N N . VAL A 1 204 ? 1.645 -29.711 9.568 1.00 89.19 204 VAL A N 1
ATOM 1584 C CA . VAL A 1 204 ? 2.340 -29.511 8.286 1.00 89.19 204 VAL A CA 1
ATOM 1585 C C . VAL A 1 204 ? 1.643 -28.421 7.460 1.00 89.19 204 VAL A C 1
ATOM 1587 O O . VAL A 1 204 ? 0.436 -28.472 7.225 1.00 89.19 204 VAL A O 1
ATOM 1590 N N . CYS A 1 205 ? 2.388 -27.401 7.011 1.00 91.00 205 CYS A N 1
ATOM 1591 C CA . CYS A 1 205 ? 1.828 -26.350 6.152 1.00 91.00 205 CYS A CA 1
ATOM 1592 C C . CYS A 1 205 ? 1.560 -26.859 4.728 1.00 91.00 205 CYS A C 1
ATOM 1594 O O . CYS A 1 205 ? 2.207 -27.793 4.252 1.00 91.00 205 CYS A O 1
ATOM 1596 N N . ALA A 1 206 ? 0.667 -26.179 4.005 1.00 87.50 206 ALA A N 1
ATOM 1597 C CA . ALA A 1 206 ? 0.277 -26.554 2.643 1.00 87.50 206 ALA A CA 1
ATOM 1598 C C . ALA A 1 206 ? 1.459 -26.652 1.658 1.00 87.50 206 ALA A C 1
ATOM 1600 O O . ALA A 1 206 ? 1.440 -27.489 0.761 1.00 87.50 206 ALA A O 1
ATOM 1601 N N . ASN A 1 207 ? 2.509 -25.841 1.832 1.00 85.19 207 ASN A N 1
ATOM 1602 C CA . ASN A 1 207 ? 3.713 -25.930 1.001 1.00 85.19 207 ASN A CA 1
ATOM 1603 C C . ASN A 1 207 ? 4.520 -27.206 1.276 1.00 85.19 207 ASN A C 1
ATOM 1605 O O . ASN A 1 207 ? 5.016 -27.826 0.337 1.00 85.19 207 ASN A O 1
ATOM 1609 N N . CYS A 1 208 ? 4.659 -27.597 2.546 1.00 86.44 208 CYS A N 1
ATOM 1610 C CA . CYS A 1 208 ? 5.365 -28.820 2.924 1.00 86.44 208 CYS A CA 1
ATOM 1611 C C . CYS A 1 208 ? 4.586 -30.066 2.506 1.00 86.44 208 CYS A C 1
ATOM 1613 O O . CYS A 1 208 ? 5.177 -30.990 1.958 1.00 86.44 208 CYS A O 1
ATOM 1615 N N . ASP A 1 209 ? 3.267 -30.058 2.697 1.00 86.12 209 ASP A N 1
ATOM 1616 C CA . ASP A 1 209 ? 2.380 -31.132 2.248 1.00 86.12 209 ASP A CA 1
ATOM 1617 C C . ASP A 1 209 ? 2.463 -31.319 0.722 1.00 86.12 209 ASP A C 1
ATOM 1619 O O . ASP A 1 209 ? 2.743 -32.410 0.224 1.00 86.12 209 ASP A O 1
ATOM 1623 N N . ALA A 1 210 ? 2.390 -30.221 -0.040 1.00 83.12 210 ALA A N 1
ATOM 1624 C CA . ALA A 1 210 ? 2.548 -30.255 -1.493 1.00 83.12 210 ALA A CA 1
ATOM 1625 C C . ALA A 1 210 ? 3.949 -30.708 -1.955 1.00 83.12 210 ALA A C 1
ATOM 1627 O O . ALA A 1 210 ? 4.081 -31.286 -3.038 1.00 83.12 210 ALA A O 1
ATOM 1628 N N . ALA A 1 211 ? 4.998 -30.444 -1.168 1.00 79.62 211 ALA A N 1
ATOM 1629 C CA . ALA A 1 211 ? 6.361 -30.887 -1.463 1.00 79.62 211 ALA A CA 1
ATOM 1630 C C . ALA A 1 211 ? 6.558 -32.388 -1.196 1.00 79.62 211 ALA A C 1
ATOM 1632 O O . ALA A 1 211 ? 7.262 -33.051 -1.957 1.00 79.62 211 ALA A O 1
ATOM 1633 N N . LEU A 1 212 ? 5.913 -32.929 -0.158 1.00 71.69 212 LEU A N 1
ATOM 1634 C CA . LEU A 1 212 ? 5.926 -34.358 0.168 1.00 71.69 212 LEU A CA 1
ATOM 1635 C C . LEU A 1 212 ? 5.006 -35.173 -0.761 1.00 71.69 212 LEU A C 1
ATOM 1637 O O . LEU A 1 212 ? 5.303 -36.326 -1.060 1.00 71.69 212 LEU A O 1
ATOM 1641 N N . GLY A 1 213 ? 3.938 -34.564 -1.288 1.00 60.59 213 GLY A N 1
ATOM 1642 C CA . GLY A 1 213 ? 2.956 -35.201 -2.174 1.00 60.59 213 GLY A CA 1
ATOM 1643 C C . GLY A 1 213 ? 3.385 -35.420 -3.635 1.00 60.59 213 GLY A C 1
ATOM 1644 O O . GLY A 1 213 ? 2.612 -35.974 -4.416 1.00 60.59 213 GLY A O 1
ATOM 1645 N N . LYS A 1 214 ? 4.599 -35.027 -4.053 1.00 46.91 214 LYS A N 1
ATOM 1646 C CA . LYS A 1 214 ? 5.126 -35.281 -5.415 1.00 46.91 214 LYS A CA 1
ATOM 1647 C C . LYS A 1 214 ? 6.026 -36.518 -5.476 1.00 46.91 214 LYS A C 1
ATOM 1649 O O . LYS A 1 214 ? 7.164 -36.436 -5.934 1.00 46.91 214 LYS A O 1
ATOM 1654 N N . GLY A 1 215 ? 5.508 -37.653 -5.006 1.00 46.44 215 GLY A N 1
ATOM 1655 C CA . GLY A 1 215 ? 6.285 -38.887 -4.880 1.00 46.44 215 GLY A CA 1
ATOM 1656 C C . GLY A 1 215 ? 5.640 -40.188 -5.350 1.00 46.44 215 GLY A C 1
ATOM 1657 O O . GLY A 1 215 ? 6.381 -41.149 -5.479 1.00 46.44 215 GLY A O 1
ATOM 1658 N N . GLU A 1 216 ? 4.333 -40.271 -5.631 1.00 47.19 216 GLU A N 1
ATOM 1659 C CA . GLU A 1 216 ? 3.706 -41.555 -6.010 1.00 47.19 216 GLU A CA 1
ATOM 1660 C C . GLU A 1 216 ? 2.498 -41.377 -6.943 1.00 47.19 216 GLU A C 1
ATOM 1662 O O . GLU A 1 216 ? 1.360 -41.583 -6.543 1.00 47.19 216 GLU A O 1
ATOM 1667 N N . GLN A 1 217 ? 2.734 -41.011 -8.207 1.00 45.12 217 GLN A N 1
ATOM 1668 C CA . GLN A 1 217 ? 1.853 -41.387 -9.325 1.00 45.12 217 GLN A CA 1
ATOM 1669 C C . GLN A 1 217 ? 2.685 -41.541 -10.604 1.00 45.12 217 GLN A C 1
ATOM 1671 O O . GLN A 1 217 ? 2.721 -40.646 -11.449 1.00 45.12 217 GLN A O 1
ATOM 1676 N N . SER A 1 218 ? 3.366 -42.680 -10.727 1.00 41.03 218 SER A N 1
ATOM 1677 C CA . SER A 1 218 ? 3.781 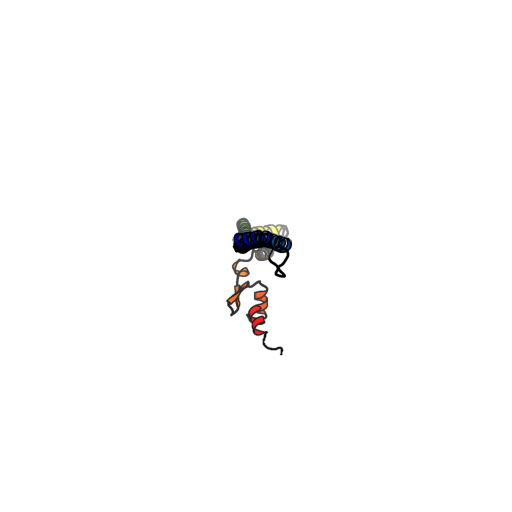-43.287 -12.000 1.00 41.03 218 SER A CA 1
ATOM 1678 C C . SER A 1 218 ? 4.196 -44.730 -11.771 1.00 41.03 218 SER A C 1
ATOM 1680 O O . SER A 1 218 ? 5.131 -44.912 -10.960 1.00 41.03 218 SER A O 1
#

Radius of gyration: 50.95 Å; chains: 1; bounding box: 95×55×144 Å

Foldseek 3Di:
DPPCVVVLVVLVVCVVDPDDDPDPDSVVVVVVSVVVVVVVVVVVVVVVVVVVVVVVVVVVVVVVVVVVVVVVVVVVVVVVVVVVVVVVVVVVVVVVLVVVQVVLVVVVVVPVPVPCPVVNLVVLLVVQCCVDPNVVPDPVRDDPVRSVVSSVVSVVVVVVVVVVSVVVRRDDPCQQQDWQAAPVGDTDGCPDPQVVVCVVVVNHGPVRVVVVPPPDDD

Sequence (218 aa):
MSDNTELKRLAENHLSFGQAYTVAKPSVLLALIAENEQLAKTADCWDRLNVQNKALSDSFRAERDQLRAEVAGLRTGYEAYERVNAELKAEVEGLRKDVDRAAYWKQRAKSAEGHLFSGDFRAAAMELHKYSRFESTPWPELTGSQHALISSAAGAVIATVNRLRDARRPKNRDETDAIIWCACGDGHAVNSYGAGFMDANEGVCANCDAALGKGEQS

Secondary structure (DSSP, 8-state):
---THHHHHHHHHHHHS---SS---HHHHHHHHHHHHHHHHHHHHHHHHHHHHHHHHHHHHHHHHHHHHHHHHHHHHHHHHHHHHHHHHHHHHHHHHHHHHHHHHHHHHHTT-SS--HHHHHHHHHHHHTTSTTTTS-GGGS-HHHHHHHHHHHHHHHHHHHHHHHTTSPPPHHHHS-EEE-TTS-EEETTSHHHHHHHHTTT--HHHHHHHTSS---

pLDDT: mean 82.55, std 14.69, range [41.03, 98.44]